Protein AF-U5JA27-F1 (afdb_monomer)

InterPro domains:
  IPR021071 Low molecular weight S layer protein, N-terminal [PF12211] (1-186)

Organism: Clostridioides difficile (NCBI:txid1496)

Nearest PDB structures (foldseek):
  3cvz-assembly4_D  TM=5.063E-01  e=2.775E-06  Clostridioides difficile
  7qgq-assembly1_I  TM=4.248E-01  e=1.038E-06  Clostridioides difficile 630
  7acx-assembly2_C  TM=3.873E-01  e=2.901E-02  Clostridioides difficile
  4geq-assembly1_A  TM=4.158E-01  e=4.993E+00  Saccharomyces cerevisiae S288C

Structure (mmCIF, N/CA/C/O backbone):
data_AF-U5JA27-F1
#
_entry.id   AF-U5JA27-F1
#
loop_
_atom_site.group_PDB
_atom_site.id
_atom_site.type_symbol
_atom_site.label_atom_id
_a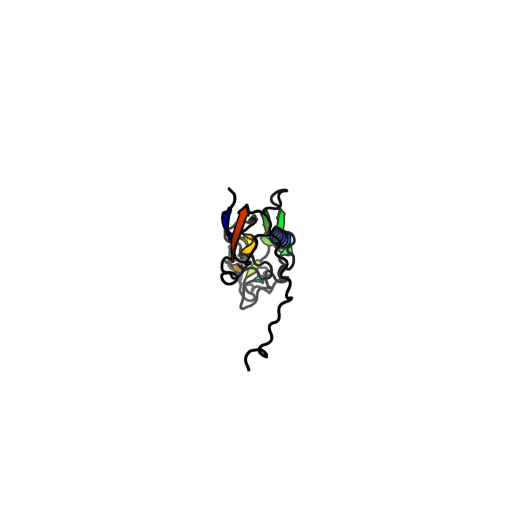tom_site.label_alt_id
_atom_site.label_comp_id
_atom_site.label_asym_id
_atom_site.label_entity_id
_atom_site.label_seq_id
_atom_site.pdbx_PDB_ins_code
_atom_site.Cartn_x
_atom_site.Cartn_y
_atom_site.Cartn_z
_atom_site.occupancy
_atom_site.B_iso_or_equiv
_atom_site.auth_seq_id
_atom_site.auth_comp_id
_atom_site.auth_asym_id
_atom_site.auth_atom_id
_atom_site.pdbx_PDB_model_num
ATOM 1 N N . GLY A 1 1 ? -38.126 10.337 43.513 1.00 45.72 1 GLY A N 1
ATOM 2 C CA . GLY A 1 1 ? -39.460 10.403 44.136 1.00 45.72 1 GLY A CA 1
ATOM 3 C C . GLY A 1 1 ? -40.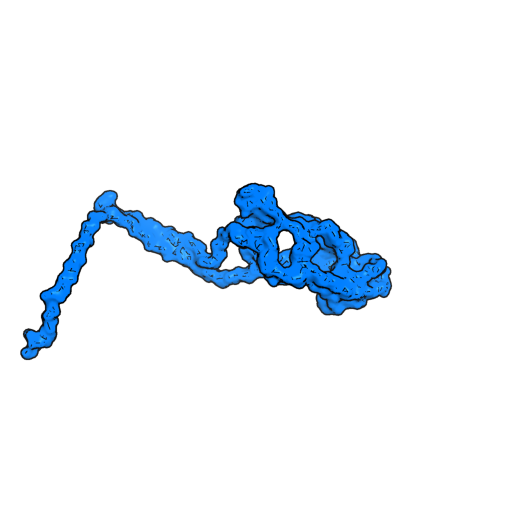456 9.636 43.294 1.00 45.72 1 GLY A C 1
ATOM 4 O O . GLY A 1 1 ? -40.088 9.164 42.225 1.00 45.72 1 GLY A O 1
ATOM 5 N N . ASP A 1 2 ? -41.669 9.432 43.802 1.00 52.25 2 ASP A N 1
ATOM 6 C CA . ASP A 1 2 ? -42.767 8.794 43.061 1.00 52.25 2 ASP A CA 1
ATOM 7 C C . ASP A 1 2 ? -43.304 9.791 42.019 1.00 52.25 2 ASP A C 1
ATOM 9 O O . ASP A 1 2 ? -43.598 10.935 42.368 1.00 52.25 2 ASP A O 1
ATOM 13 N N . GLY A 1 3 ? -43.330 9.403 40.741 1.00 59.56 3 GLY A N 1
ATOM 14 C CA . GLY A 1 3 ? -43.654 10.297 39.618 1.00 59.56 3 GLY A CA 1
ATOM 15 C C . GLY A 1 3 ? -42.476 11.112 39.059 1.00 59.56 3 GLY A C 1
ATOM 16 O O . GLY A 1 3 ? -42.631 11.780 38.034 1.00 59.56 3 GLY A O 1
ATOM 17 N N . ASP A 1 4 ? -41.288 11.020 39.666 1.00 69.06 4 ASP A N 1
ATOM 18 C CA . ASP A 1 4 ? -40.073 11.603 39.094 1.00 69.06 4 ASP A CA 1
ATOM 19 C C . ASP A 1 4 ? -39.583 10.765 37.910 1.00 69.06 4 ASP A C 1
ATOM 21 O O . ASP A 1 4 ? -39.655 9.529 37.912 1.00 69.06 4 ASP A O 1
ATOM 25 N N . TYR A 1 5 ? -39.015 11.446 36.917 1.00 71.56 5 TYR A N 1
ATOM 26 C CA . TYR A 1 5 ? -38.391 10.799 35.776 1.00 71.56 5 TYR A CA 1
ATOM 27 C C . TYR A 1 5 ? -37.003 11.358 35.479 1.00 71.56 5 TYR A C 1
ATOM 29 O O . TYR A 1 5 ? -36.705 12.526 35.729 1.00 71.56 5 TYR A O 1
ATOM 37 N N . VAL A 1 6 ? -36.158 10.504 34.911 1.00 72.75 6 VAL A N 1
ATOM 38 C CA . VAL A 1 6 ? -34.861 10.873 34.347 1.00 72.75 6 VAL A CA 1
ATOM 39 C C . VAL A 1 6 ? -34.942 10.688 32.841 1.00 72.75 6 VAL A C 1
ATOM 41 O O . VAL A 1 6 ? -35.178 9.579 32.357 1.00 72.75 6 VAL A O 1
ATOM 44 N N . ASP A 1 7 ? -34.751 11.782 32.109 1.00 73.25 7 ASP A N 1
ATOM 45 C CA . ASP A 1 7 ? -34.647 11.764 30.654 1.00 73.25 7 ASP A CA 1
ATOM 46 C C . ASP A 1 7 ? -33.179 11.662 30.235 1.00 73.25 7 ASP A C 1
ATOM 48 O O . ASP A 1 7 ? -32.359 12.526 30.546 1.00 73.25 7 ASP A O 1
ATOM 52 N N . PHE A 1 8 ? -32.866 10.625 29.467 1.00 63.72 8 PHE A N 1
ATOM 53 C CA . PHE A 1 8 ? -31.616 10.493 28.739 1.00 63.72 8 PHE A CA 1
ATOM 54 C C . PHE A 1 8 ? -31.856 10.862 27.282 1.00 63.72 8 PHE A C 1
ATOM 56 O O . PHE A 1 8 ? -32.643 10.228 26.572 1.00 63.72 8 PHE A O 1
ATOM 63 N N . LEU A 1 9 ? -31.133 11.881 26.828 1.00 67.31 9 LEU A N 1
ATOM 64 C CA . LEU A 1 9 ? -30.964 12.151 25.413 1.00 67.31 9 LEU A CA 1
ATOM 65 C C . LEU A 1 9 ? -29.682 11.455 24.964 1.00 67.31 9 LEU A C 1
ATOM 67 O O . LEU A 1 9 ? -28.583 11.948 25.214 1.00 67.31 9 LEU A O 1
ATOM 71 N N . ILE A 1 10 ? -29.823 10.284 24.350 1.00 62.72 10 ILE A N 1
ATOM 72 C CA . ILE A 1 10 ? -28.675 9.524 23.863 1.00 62.72 10 ILE A CA 1
ATOM 73 C C . ILE A 1 10 ? -28.476 9.863 22.394 1.00 62.72 10 ILE A C 1
ATOM 75 O O . ILE A 1 10 ? -29.292 9.504 21.542 1.00 62.72 10 ILE A O 1
ATOM 79 N N . THR A 1 11 ? -27.373 10.547 22.113 1.00 52.66 11 THR A N 1
ATOM 80 C CA . THR A 1 11 ? -26.891 10.782 20.756 1.00 52.66 11 THR A CA 1
ATOM 81 C C . THR A 1 11 ? -25.868 9.701 20.439 1.00 52.66 11 THR A C 1
ATOM 83 O O . THR A 1 11 ? -24.723 9.779 20.880 1.00 52.66 11 THR A O 1
ATOM 86 N N . SER A 1 12 ? -26.267 8.667 19.701 1.00 55.59 12 SER A N 1
ATOM 87 C CA . SER A 1 12 ? -25.298 7.746 19.103 1.00 55.59 12 SER A CA 1
ATOM 88 C C . SER A 1 12 ? -24.899 8.277 17.727 1.00 55.59 12 SER A C 1
ATOM 90 O O . SER A 1 12 ? -25.798 8.715 16.993 1.00 55.59 12 SER A O 1
ATOM 92 N N . PRO A 1 13 ? -23.608 8.225 17.334 1.00 53.28 13 PRO A N 1
ATOM 93 C CA . PRO A 1 13 ? -23.258 8.408 15.930 1.00 53.28 13 PRO A CA 1
ATOM 94 C C . PRO A 1 13 ? -24.149 7.466 15.117 1.00 53.28 13 PRO A C 1
ATOM 96 O O . PRO A 1 13 ? -24.391 6.325 15.531 1.00 53.28 13 PRO A O 1
ATOM 99 N N . GLY A 1 14 ? -24.739 7.977 14.034 1.00 51.47 14 GLY A N 1
ATOM 100 C CA . GLY A 1 14 ? -25.559 7.153 13.158 1.00 51.47 14 GLY A CA 1
ATOM 101 C C . GLY A 1 14 ? -24.779 5.897 12.766 1.00 51.47 14 GLY A C 1
ATOM 102 O O . GLY A 1 14 ? -23.556 5.909 12.793 1.00 51.47 14 GLY A O 1
ATOM 103 N N . GLN A 1 15 ? -25.456 4.803 12.419 1.00 49.75 15 GLN A N 1
ATOM 104 C CA . GLN A 1 15 ? -24.852 3.499 12.078 1.00 49.75 15 GLN A CA 1
ATOM 105 C C . GLN A 1 15 ? -23.742 3.499 10.988 1.00 49.75 15 GLN A C 1
ATOM 107 O O . GLN A 1 15 ? -23.285 2.430 10.594 1.00 49.75 15 GLN A O 1
ATOM 112 N N . GLY A 1 16 ? -23.292 4.655 10.499 1.00 46.56 16 GLY A N 1
ATOM 113 C CA . GLY A 1 16 ? -22.056 4.814 9.745 1.00 46.56 16 GLY A CA 1
ATOM 114 C C . GLY A 1 16 ? -20.849 4.689 10.671 1.00 46.56 16 GLY A C 1
ATOM 115 O O . GLY A 1 16 ? -20.522 5.611 11.406 1.00 46.56 16 GLY A O 1
ATOM 116 N N . ASP A 1 17 ? -20.215 3.522 10.601 1.00 48.34 17 ASP A N 1
ATOM 117 C CA . ASP A 1 17 ? -18.911 3.200 11.174 1.00 48.34 17 ASP A CA 1
ATOM 118 C C . ASP A 1 17 ? -18.832 3.193 12.704 1.00 48.34 17 ASP A C 1
ATOM 120 O O . ASP A 1 17 ? -18.165 3.993 13.354 1.00 48.34 17 ASP A O 1
ATOM 124 N N . LYS A 1 18 ? -19.417 2.145 13.301 1.00 51.75 18 LYS A N 1
ATOM 125 C CA . LYS A 1 18 ? -18.833 1.622 14.539 1.00 51.75 18 LYS A CA 1
ATOM 126 C C . LYS A 1 18 ? -17.369 1.276 14.243 1.00 51.75 18 LYS A C 1
ATOM 128 O O . LYS A 1 18 ? -17.087 0.364 13.456 1.00 51.75 18 LYS A O 1
ATOM 133 N N . ILE A 1 19 ? -16.464 2.008 14.881 1.00 55.59 19 ILE A N 1
ATOM 134 C CA . ILE A 1 19 ? -15.050 1.669 14.982 1.00 55.59 19 ILE A CA 1
ATOM 135 C C . ILE A 1 19 ? -14.993 0.271 15.605 1.00 55.59 19 ILE A C 1
ATOM 137 O O . ILE A 1 19 ? -15.370 0.079 16.761 1.00 55.59 19 ILE A O 1
ATOM 141 N N . THR A 1 20 ? -14.613 -0.733 14.820 1.00 63.91 20 THR A N 1
ATOM 142 C CA . THR A 1 20 ? -14.653 -2.136 15.247 1.00 63.91 20 THR A CA 1
ATOM 143 C C . THR A 1 20 ? -13.271 -2.752 15.161 1.00 63.91 20 THR A C 1
ATOM 145 O O . THR A 1 20 ? -12.534 -2.553 14.195 1.00 63.91 20 THR A O 1
ATOM 148 N N . THR A 1 21 ? -12.936 -3.555 16.167 1.00 74.75 21 THR A N 1
ATOM 149 C CA . THR A 1 21 ? -11.734 -4.395 16.180 1.00 74.75 21 THR A CA 1
ATOM 150 C C . THR A 1 21 ? -11.674 -5.308 14.954 1.00 74.75 21 THR A C 1
ATOM 152 O O . THR A 1 21 ? -10.596 -5.527 14.415 1.00 74.75 21 THR A O 1
ATOM 155 N N . SER A 1 22 ? -12.820 -5.742 14.415 1.00 79.88 22 SER A N 1
ATOM 156 C CA . SER A 1 22 ? -12.895 -6.543 13.184 1.00 79.88 22 SER A CA 1
ATOM 157 C C . SER A 1 22 ? -12.288 -5.855 11.956 1.00 79.88 22 SER A C 1
ATOM 159 O O . SER A 1 22 ? -11.711 -6.533 11.109 1.00 79.88 22 SER A O 1
ATOM 161 N N . LYS A 1 23 ? -12.353 -4.520 11.853 1.00 80.62 23 LYS A N 1
ATOM 162 C CA . LYS A 1 23 ? -11.704 -3.779 10.759 1.00 80.62 23 LYS A CA 1
ATOM 163 C C . LYS A 1 23 ? -10.184 -3.754 10.911 1.00 80.62 23 LYS A C 1
ATOM 165 O O . LYS A 1 23 ? -9.478 -3.858 9.912 1.00 80.62 23 LYS A O 1
ATOM 170 N N . LEU A 1 24 ? -9.674 -3.669 12.144 1.00 87.50 24 LEU A N 1
ATOM 171 C CA . LEU A 1 24 ? -8.240 -3.835 12.404 1.00 87.50 24 LEU A CA 1
ATOM 172 C C . LEU A 1 24 ? -7.783 -5.272 12.149 1.00 87.50 24 LEU A C 1
ATOM 174 O O . LEU A 1 24 ? -6.722 -5.452 11.568 1.00 87.50 24 LEU A O 1
ATOM 178 N N . VAL A 1 25 ? -8.583 -6.280 12.510 1.00 89.31 25 VAL A N 1
ATOM 179 C CA . VAL A 1 25 ? -8.309 -7.689 12.170 1.00 89.31 25 VAL A CA 1
ATOM 180 C C . VAL A 1 25 ? -8.230 -7.858 10.652 1.00 89.31 25 VAL A C 1
ATOM 182 O O . VAL A 1 25 ? -7.247 -8.385 10.149 1.00 89.31 25 VAL A O 1
ATOM 185 N N . ALA A 1 26 ? -9.205 -7.339 9.898 1.00 89.44 26 ALA A N 1
ATOM 186 C CA . ALA A 1 26 ? -9.193 -7.418 8.437 1.00 89.44 26 ALA A CA 1
ATOM 187 C C . ALA A 1 26 ? -7.976 -6.714 7.818 1.00 89.44 26 ALA A C 1
ATOM 189 O O . ALA A 1 26 ? -7.406 -7.221 6.859 1.00 89.44 26 ALA A O 1
ATOM 190 N N . LEU A 1 27 ? -7.547 -5.578 8.377 1.00 91.31 27 LEU A N 1
ATOM 191 C CA . LEU A 1 27 ? -6.318 -4.903 7.965 1.00 91.31 27 LEU A CA 1
ATOM 192 C C . LEU A 1 27 ? -5.068 -5.716 8.320 1.00 91.31 27 LEU A C 1
ATOM 194 O O . LEU A 1 27 ? -4.176 -5.847 7.490 1.00 91.31 27 LEU A O 1
ATOM 198 N N . LYS A 1 28 ? -4.997 -6.273 9.530 1.00 93.75 28 LYS A N 1
ATOM 199 C CA . LYS A 1 28 ? -3.881 -7.115 9.960 1.00 93.75 28 LYS A CA 1
ATOM 200 C C . LYS A 1 28 ? -3.766 -8.354 9.078 1.00 93.75 28 LYS A C 1
ATOM 202 O O . LYS A 1 28 ? -2.673 -8.699 8.663 1.00 93.75 28 LYS A O 1
ATOM 207 N N . ASP A 1 29 ? -4.869 -9.014 8.775 1.00 94.25 29 ASP A N 1
ATOM 208 C CA . ASP A 1 29 ? -4.857 -10.251 7.994 1.00 94.25 29 ASP A CA 1
ATOM 209 C C . ASP A 1 29 ? -4.938 -9.982 6.482 1.00 94.25 29 ASP A C 1
ATOM 211 O O . ASP A 1 29 ? -4.885 -10.911 5.679 1.00 94.25 29 ASP A O 1
ATOM 215 N N . LEU A 1 30 ? -5.044 -8.704 6.087 1.00 92.50 30 LEU A N 1
ATOM 216 C CA . LEU A 1 30 ? -5.245 -8.244 4.710 1.00 92.50 30 LEU A CA 1
ATOM 217 C C . LEU A 1 30 ? -6.439 -8.936 4.022 1.00 92.50 30 LEU A C 1
ATOM 219 O O . LEU A 1 30 ? -6.443 -9.179 2.813 1.00 92.50 30 LEU A O 1
ATOM 223 N N . THR A 1 31 ? -7.477 -9.249 4.796 1.00 90.75 31 THR A N 1
ATOM 224 C CA . THR A 1 31 ? -8.660 -9.975 4.333 1.00 90.75 31 THR A CA 1
ATOM 225 C C . THR A 1 31 ? -9.454 -9.128 3.345 1.00 90.75 31 THR A C 1
ATOM 227 O O . THR A 1 31 ? -9.894 -8.025 3.664 1.00 90.75 31 THR A O 1
ATOM 230 N N . GLY A 1 32 ? -9.668 -9.658 2.137 1.00 87.12 32 GLY A N 1
ATOM 231 C CA . GLY A 1 32 ? -10.361 -8.940 1.063 1.00 87.12 32 GLY A CA 1
ATOM 232 C C . GLY A 1 32 ? -9.526 -7.832 0.415 1.00 87.12 32 GLY A C 1
ATOM 233 O O . GLY A 1 32 ? -10.078 -7.018 -0.326 1.00 87.12 32 GLY A O 1
ATOM 234 N N . ALA A 1 33 ? -8.217 -7.781 0.686 1.00 91.94 33 ALA A N 1
ATOM 235 C CA . ALA A 1 33 ? -7.330 -6.833 0.031 1.00 91.94 33 ALA A CA 1
ATOM 236 C C . ALA A 1 33 ? -7.283 -7.057 -1.489 1.00 91.94 33 ALA A C 1
ATOM 238 O O . ALA A 1 33 ? -7.428 -8.183 -1.973 1.00 91.94 33 ALA A O 1
ATOM 239 N N . SER A 1 34 ? -7.046 -5.980 -2.243 1.00 90.44 34 SER A N 1
ATOM 240 C CA . SER A 1 34 ? -6.883 -6.070 -3.697 1.00 90.44 34 SER A CA 1
ATOM 241 C C . SER A 1 34 ? -5.756 -7.043 -4.066 1.00 90.44 34 SER A C 1
ATOM 243 O O . SER A 1 34 ? -4.627 -6.925 -3.576 1.00 90.44 34 SER A O 1
ATOM 245 N N . ALA A 1 35 ? -6.055 -7.978 -4.973 1.00 90.06 35 ALA A N 1
ATOM 246 C CA . ALA A 1 35 ? -5.060 -8.878 -5.559 1.00 90.06 35 ALA A CA 1
ATOM 247 C C . ALA A 1 35 ? -4.055 -8.124 -6.448 1.00 90.06 35 ALA A C 1
ATOM 249 O O . ALA A 1 35 ? -2.893 -8.510 -6.530 1.00 90.06 35 ALA A O 1
ATOM 250 N N . ASP A 1 36 ? -4.496 -7.012 -7.041 1.00 94.31 36 ASP A N 1
ATOM 251 C CA . ASP A 1 36 ? -3.686 -6.102 -7.847 1.00 94.31 36 ASP A CA 1
ATOM 252 C C . ASP A 1 36 ? -3.546 -4.776 -7.070 1.00 94.31 36 ASP A C 1
ATOM 254 O O . ASP A 1 36 ? -4.136 -3.753 -7.423 1.00 94.31 36 ASP A O 1
ATOM 258 N N . ALA A 1 37 ? -2.843 -4.804 -5.932 1.00 96.50 37 ALA A N 1
ATOM 259 C CA . ALA A 1 37 ? -2.636 -3.625 -5.085 1.00 96.50 37 ALA A CA 1
ATOM 260 C C . ALA A 1 37 ? -1.729 -2.585 -5.764 1.00 96.50 37 ALA A C 1
ATOM 262 O O . ALA A 1 37 ? -1.980 -1.387 -5.643 1.00 96.50 37 ALA A O 1
ATOM 263 N N . ILE A 1 38 ? -0.727 -3.040 -6.522 1.00 98.00 38 ILE A N 1
ATOM 264 C CA . ILE A 1 38 ? 0.013 -2.243 -7.510 1.00 98.00 38 ILE A CA 1
ATOM 265 C C . ILE A 1 38 ? 0.005 -3.015 -8.832 1.00 98.00 38 ILE A C 1
ATOM 267 O O . ILE A 1 38 ? 0.355 -4.194 -8.881 1.00 98.00 38 ILE A O 1
ATOM 271 N N . ILE A 1 39 ? -0.400 -2.356 -9.916 1.00 97.31 39 ILE A N 1
ATOM 272 C CA . ILE A 1 39 ? -0.462 -2.961 -11.252 1.00 97.31 39 ILE A CA 1
ATOM 273 C C . ILE A 1 39 ? 0.929 -3.086 -11.889 1.00 97.31 39 ILE A C 1
ATOM 275 O O . ILE A 1 39 ? 1.894 -2.464 -11.450 1.00 97.31 39 ILE A O 1
ATOM 279 N N . ALA A 1 40 ? 1.024 -3.852 -12.975 1.00 97.81 40 ALA A N 1
ATOM 280 C CA . ALA A 1 40 ? 2.156 -3.736 -13.888 1.00 97.81 40 ALA A CA 1
ATOM 281 C C . ALA A 1 40 ? 2.142 -2.352 -14.560 1.00 97.81 40 ALA A C 1
ATOM 283 O O . ALA A 1 40 ? 1.077 -1.856 -14.937 1.00 97.81 40 ALA A O 1
ATOM 284 N N . GLY A 1 41 ? 3.315 -1.739 -14.717 1.00 97.44 41 GLY A N 1
ATOM 285 C CA . GLY A 1 41 ? 3.466 -0.479 -15.432 1.00 97.44 41 GLY A CA 1
ATOM 286 C C . GLY A 1 41 ? 2.979 -0.613 -16.871 1.00 97.44 41 GLY A C 1
ATOM 287 O O . GLY A 1 41 ? 3.242 -1.607 -17.549 1.00 97.44 41 GLY A O 1
ATOM 288 N N . THR A 1 42 ? 2.261 0.400 -17.339 1.00 97.50 42 THR A N 1
ATOM 289 C CA . THR A 1 42 ? 1.756 0.490 -18.717 1.00 97.50 42 THR A CA 1
ATOM 290 C C . THR A 1 42 ? 2.299 1.755 -19.369 1.00 97.50 42 THR A C 1
ATOM 292 O O . THR A 1 42 ? 2.962 2.553 -18.710 1.00 97.50 42 THR A O 1
ATOM 295 N N . SER A 1 43 ? 2.006 1.979 -20.648 1.00 96.06 43 SER A N 1
ATOM 296 C CA . SER A 1 43 ? 2.348 3.245 -21.308 1.00 96.06 43 SER A CA 1
ATOM 297 C C . SER A 1 43 ? 1.586 4.447 -20.734 1.00 96.06 43 SER A C 1
ATOM 299 O O . SER A 1 43 ? 2.046 5.580 -20.839 1.00 96.06 43 SER A O 1
ATOM 301 N N . SER A 1 44 ? 0.425 4.224 -20.108 1.00 95.56 44 SER A N 1
ATOM 302 C CA . SER A 1 44 ? -0.441 5.289 -19.584 1.00 95.56 44 SER A CA 1
ATOM 303 C C . SER A 1 44 ? -0.390 5.462 -18.066 1.00 95.56 44 SER A C 1
ATOM 305 O O . SER A 1 44 ? -0.773 6.519 -17.569 1.00 95.56 44 SER A O 1
ATOM 307 N N . ALA A 1 45 ? 0.056 4.453 -17.319 1.00 96.31 45 ALA A N 1
ATOM 308 C CA . ALA A 1 45 ? -0.025 4.435 -15.862 1.00 96.31 45 ALA A CA 1
ATOM 309 C C . ALA A 1 45 ? 1.223 3.826 -15.227 1.00 96.31 45 ALA A C 1
ATOM 311 O O . ALA A 1 45 ? 1.734 2.806 -15.702 1.00 96.31 45 ALA A O 1
ATOM 312 N N . ASP A 1 46 ? 1.666 4.452 -14.139 1.00 97.56 46 ASP A N 1
ATOM 313 C CA . ASP A 1 46 ? 2.761 3.958 -13.319 1.00 97.56 46 ASP A CA 1
ATOM 314 C C . ASP A 1 46 ? 2.381 2.652 -12.618 1.00 97.56 46 ASP A C 1
ATOM 316 O O . ASP A 1 46 ? 1.259 2.468 -12.139 1.00 97.56 46 ASP A O 1
ATOM 320 N N . GLY A 1 47 ? 3.343 1.744 -12.548 1.00 97.94 47 GLY A N 1
ATOM 321 C CA . GLY A 1 47 ? 3.216 0.453 -11.892 1.00 97.94 47 GLY A CA 1
ATOM 322 C C . GLY A 1 47 ? 4.575 -0.223 -11.792 1.00 97.94 47 GLY A C 1
ATOM 323 O O . GLY A 1 47 ? 5.612 0.420 -11.951 1.00 97.94 47 GLY A O 1
ATOM 324 N N . VAL A 1 48 ? 4.591 -1.524 -11.534 1.00 98.12 48 VAL A N 1
ATOM 325 C CA . VAL A 1 48 ? 5.842 -2.289 -11.479 1.00 98.12 48 VAL A CA 1
ATOM 326 C C . VAL A 1 48 ? 6.430 -2.422 -12.877 1.00 98.12 48 VAL A C 1
ATOM 328 O O . VAL A 1 48 ? 5.738 -2.835 -13.812 1.00 98.12 48 VAL A O 1
ATOM 331 N N . VAL A 1 49 ? 7.714 -2.115 -13.019 1.00 97.38 49 VAL A N 1
ATOM 332 C CA . VAL A 1 49 ? 8.454 -2.240 -14.279 1.00 97.38 49 VAL A CA 1
ATOM 333 C C . VAL A 1 49 ? 9.714 -3.069 -14.092 1.00 97.38 49 VAL A C 1
ATOM 335 O O . VAL A 1 49 ? 10.227 -3.223 -12.986 1.00 97.38 49 VAL A O 1
ATOM 338 N N . THR A 1 50 ? 10.234 -3.592 -15.192 1.00 95.38 50 THR A N 1
ATOM 339 C CA . THR A 1 50 ? 11.561 -4.199 -15.261 1.00 95.38 50 THR A CA 1
ATOM 340 C C . THR A 1 50 ? 12.414 -3.398 -16.238 1.00 95.38 50 THR A C 1
ATOM 342 O O . THR A 1 50 ? 11.973 -3.019 -17.318 1.00 95.38 50 THR A O 1
ATOM 345 N N . ASN A 1 51 ? 13.638 -3.080 -15.837 1.00 86.62 51 ASN A N 1
ATOM 346 C CA . ASN A 1 51 ? 14.615 -2.373 -16.663 1.00 86.62 51 ASN A CA 1
ATOM 347 C C . ASN A 1 51 ? 16.008 -2.793 -16.184 1.00 86.62 51 ASN A C 1
ATOM 349 O O . ASN A 1 51 ? 16.180 -3.017 -14.983 1.00 86.62 51 ASN A O 1
ATOM 353 N N . THR A 1 52 ? 16.984 -2.931 -17.073 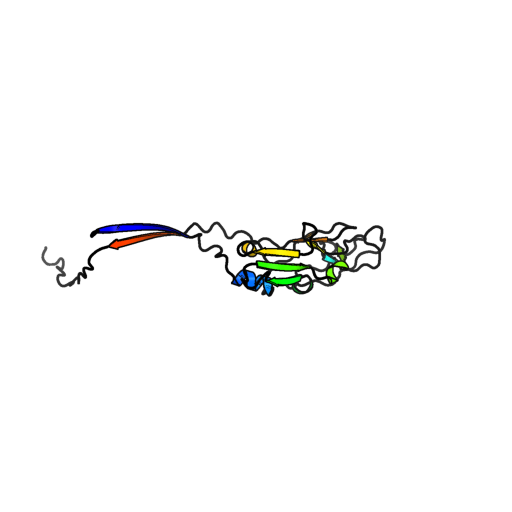1.00 76.44 52 THR A N 1
ATOM 354 C CA . THR A 1 52 ? 18.372 -3.279 -16.724 1.00 76.44 52 THR A CA 1
ATOM 355 C C . THR A 1 52 ? 19.282 -2.058 -16.578 1.00 76.44 52 THR A C 1
ATOM 357 O O . THR A 1 52 ? 20.269 -2.131 -15.847 1.00 76.44 52 THR A O 1
ATOM 360 N N . GLY A 1 53 ? 18.919 -0.922 -17.172 1.00 74.00 53 GLY A N 1
ATOM 361 C CA . GLY A 1 53 ? 19.597 0.361 -17.029 1.00 74.00 53 GLY A CA 1
ATOM 362 C C . GLY A 1 53 ? 19.337 1.066 -15.694 1.00 74.00 53 GLY A C 1
ATOM 363 O O . GLY A 1 53 ? 18.598 0.579 -14.837 1.00 74.00 53 GLY A O 1
ATOM 364 N N . ALA A 1 54 ? 19.985 2.218 -15.504 1.00 76.62 54 ALA A N 1
ATOM 365 C CA . ALA A 1 54 ? 19.895 3.025 -14.286 1.00 76.62 54 ALA A CA 1
ATOM 366 C C . ALA A 1 54 ? 18.585 3.833 -14.196 1.00 76.62 54 ALA A C 1
ATOM 368 O O . ALA A 1 54 ? 18.001 4.203 -15.210 1.00 76.62 54 ALA A O 1
ATOM 369 N N . ALA A 1 55 ? 18.163 4.176 -12.971 1.00 77.88 55 ALA A N 1
ATOM 370 C CA . ALA A 1 55 ? 16.908 4.895 -12.692 1.00 77.88 55 A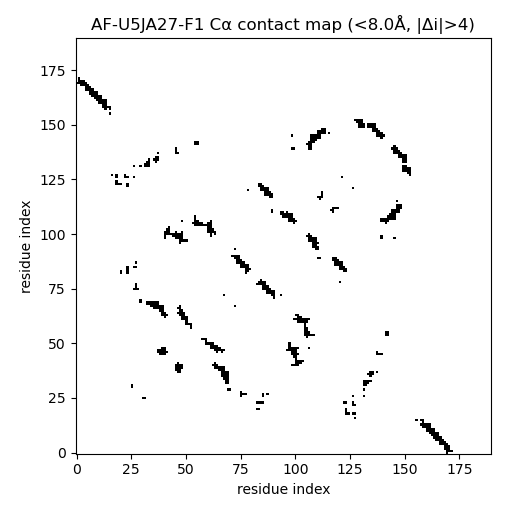LA A CA 1
ATOM 371 C C . ALA A 1 55 ? 16.792 6.264 -13.390 1.00 77.88 55 ALA A C 1
ATOM 373 O O . ALA A 1 55 ? 15.690 6.729 -13.684 1.00 77.88 55 ALA A O 1
ATOM 374 N N . SER A 1 56 ? 17.935 6.900 -13.660 1.00 73.31 56 SER A N 1
ATOM 375 C CA . SER A 1 56 ? 18.050 8.144 -14.416 1.00 73.31 56 SER A CA 1
ATOM 376 C C . SER A 1 56 ? 19.179 8.017 -15.436 1.00 73.31 56 SER A C 1
ATOM 378 O O . SER A 1 56 ? 20.234 7.463 -15.127 1.00 73.31 56 SER A O 1
ATOM 380 N N . GLY A 1 57 ? 18.951 8.518 -16.653 1.00 70.19 57 GLY A N 1
ATOM 381 C CA . GLY A 1 57 ? 19.948 8.528 -17.728 1.00 70.19 57 GLY A CA 1
ATOM 382 C C . GLY A 1 57 ? 20.102 7.213 -18.501 1.00 70.19 57 GLY A C 1
ATOM 383 O O . GLY A 1 57 ? 21.001 7.120 -19.333 1.00 70.19 57 GLY A O 1
ATOM 384 N N . SER A 1 58 ? 19.245 6.212 -18.262 1.00 77.94 58 SER A N 1
ATOM 385 C CA . SER A 1 58 ? 19.171 5.027 -19.124 1.00 77.94 58 SER A CA 1
ATOM 386 C C . SER A 1 58 ? 18.607 5.384 -20.504 1.00 77.94 58 SER A C 1
ATOM 388 O O . SER A 1 58 ? 17.744 6.253 -20.634 1.00 77.94 58 SER A O 1
ATOM 390 N N . THR A 1 59 ? 19.079 4.688 -21.537 1.00 83.81 59 THR A N 1
ATOM 391 C CA . THR A 1 59 ? 18.471 4.680 -22.878 1.00 83.81 59 THR A CA 1
ATOM 392 C C . THR A 1 59 ? 17.575 3.461 -23.102 1.00 83.81 59 THR A C 1
ATOM 394 O O . THR A 1 59 ? 16.842 3.414 -24.088 1.00 83.81 59 THR A O 1
ATOM 397 N N . GLU A 1 60 ? 17.617 2.480 -22.196 1.00 87.75 60 GLU A N 1
ATOM 398 C CA . GLU A 1 60 ? 16.768 1.292 -22.235 1.00 87.75 60 GLU A CA 1
ATOM 399 C C . GLU A 1 60 ? 15.373 1.623 -21.719 1.00 87.75 60 GLU A C 1
ATOM 401 O O . GLU A 1 60 ? 15.212 2.248 -20.665 1.00 87.75 60 GLU A O 1
ATOM 406 N N . THR A 1 61 ? 14.357 1.178 -22.451 1.00 91.69 61 THR A N 1
ATOM 407 C CA . THR A 1 61 ? 12.966 1.374 -22.066 1.00 91.69 61 THR A CA 1
ATOM 408 C C . THR A 1 61 ? 12.522 0.327 -21.050 1.00 91.69 61 THR A C 1
ATOM 410 O O . THR A 1 61 ? 12.888 -0.848 -21.097 1.00 91.69 61 THR A O 1
ATOM 413 N N . ASN A 1 62 ? 11.694 0.768 -20.114 1.00 94.56 62 ASN A N 1
ATOM 414 C CA . ASN A 1 62 ? 11.045 -0.058 -19.118 1.00 94.56 62 ASN A CA 1
ATOM 415 C C . ASN A 1 62 ? 10.118 -1.070 -19.800 1.00 94.56 62 ASN A C 1
ATOM 417 O O . ASN A 1 62 ? 9.256 -0.705 -20.603 1.00 94.56 62 ASN A O 1
ATOM 421 N N . SER A 1 63 ? 10.229 -2.331 -19.406 1.00 96.38 63 SER A N 1
ATOM 422 C CA . SER A 1 63 ? 9.235 -3.362 -19.686 1.00 96.38 63 SER A CA 1
ATOM 423 C C . SER A 1 63 ? 8.209 -3.437 -18.555 1.00 96.38 63 SER A C 1
ATOM 425 O O . SER A 1 63 ? 8.489 -3.067 -17.413 1.00 96.38 63 SER A O 1
ATOM 427 N N . ALA A 1 64 ? 7.004 -3.919 -18.863 1.00 97.31 64 ALA A N 1
ATOM 428 C CA . ALA A 1 64 ? 5.992 -4.176 -17.844 1.00 97.31 64 ALA A CA 1
ATOM 429 C C . ALA A 1 64 ? 6.484 -5.269 -16.879 1.00 97.31 64 ALA A C 1
ATOM 431 O O . ALA A 1 64 ? 6.955 -6.323 -17.309 1.00 97.31 64 ALA A O 1
ATOM 432 N N . GLY A 1 65 ? 6.391 -5.004 -15.577 1.00 97.00 65 GLY A N 1
ATOM 433 C CA . GLY A 1 65 ? 6.750 -5.953 -14.531 1.00 97.00 65 GLY A CA 1
ATOM 434 C C . GLY A 1 65 ? 5.573 -6.809 -14.072 1.00 97.00 65 GLY A C 1
ATOM 435 O O . GLY A 1 65 ? 4.514 -6.863 -14.700 1.00 97.00 65 GLY A O 1
ATOM 436 N N . THR A 1 66 ? 5.756 -7.470 -12.933 1.00 96.81 66 THR A N 1
ATOM 437 C CA . THR A 1 66 ? 4.712 -8.284 -12.302 1.00 96.81 66 THR A CA 1
ATOM 438 C C . THR A 1 66 ? 3.872 -7.428 -11.364 1.00 96.81 66 THR A C 1
ATOM 440 O O . THR A 1 66 ? 4.402 -6.636 -10.591 1.00 96.81 66 THR A O 1
ATOM 443 N N . LYS A 1 67 ? 2.553 -7.612 -11.410 1.00 97.31 67 LYS A N 1
ATOM 444 C CA . LYS A 1 67 ? 1.622 -6.988 -10.462 1.00 97.31 67 LYS A CA 1
ATOM 445 C C . LYS A 1 67 ? 1.931 -7.434 -9.029 1.00 97.31 67 LYS A C 1
ATOM 447 O O . LYS A 1 67 ? 2.353 -8.570 -8.820 1.00 97.31 67 LYS A O 1
ATOM 452 N N . LEU A 1 68 ? 1.647 -6.590 -8.045 1.00 97.88 68 LEU A N 1
ATOM 453 C CA . LEU A 1 68 ? 1.854 -6.907 -6.635 1.00 97.88 68 LEU A CA 1
ATOM 454 C C . LEU A 1 68 ? 0.536 -6.894 -5.867 1.00 97.88 68 LEU A C 1
ATOM 456 O O . LEU A 1 68 ? -0.207 -5.912 -5.900 1.00 97.88 68 LEU A O 1
ATOM 460 N N . ALA A 1 69 ? 0.291 -7.972 -5.127 1.00 97.00 69 ALA A N 1
ATOM 461 C CA . ALA A 1 69 ? -0.756 -8.037 -4.118 1.00 97.00 69 ALA A CA 1
ATOM 462 C C . ALA A 1 69 ? -0.310 -7.336 -2.828 1.00 97.00 69 ALA A C 1
ATOM 464 O O . ALA A 1 69 ? 0.884 -7.221 -2.548 1.00 97.00 69 ALA A O 1
ATOM 465 N N . MET A 1 70 ? -1.270 -6.936 -1.992 1.00 95.94 70 MET A N 1
ATOM 466 C CA . MET A 1 70 ? -1.000 -6.256 -0.718 1.00 95.94 70 MET A CA 1
ATOM 467 C C . MET A 1 70 ? -0.043 -7.055 0.189 1.00 95.94 70 MET A C 1
ATOM 469 O O . MET A 1 70 ? 0.862 -6.489 0.795 1.00 95.94 70 MET A O 1
ATOM 473 N N . SER A 1 71 ? -0.185 -8.384 0.212 1.00 95.56 71 SER A N 1
ATOM 474 C CA . SER A 1 71 ? 0.658 -9.305 0.989 1.00 95.56 71 SER A CA 1
ATOM 475 C C . SER A 1 71 ? 2.085 -9.461 0.456 1.00 95.56 71 SER A C 1
ATOM 477 O O . SER A 1 71 ? 2.967 -9.901 1.192 1.00 95.56 71 SER A O 1
ATOM 479 N N . ALA A 1 72 ? 2.338 -9.118 -0.809 1.00 96.38 72 ALA A N 1
ATOM 480 C CA . ALA A 1 72 ? 3.688 -9.078 -1.372 1.00 96.38 72 ALA A CA 1
ATOM 481 C C . ALA A 1 72 ? 4.414 -7.769 -1.025 1.00 96.38 72 ALA A C 1
ATOM 483 O O . ALA A 1 72 ? 5.638 -7.720 -1.053 1.00 96.38 72 ALA A O 1
ATOM 484 N N . ILE A 1 73 ? 3.658 -6.722 -0.681 1.00 97.75 73 ILE A N 1
ATOM 485 C CA . ILE A 1 73 ? 4.182 -5.384 -0.390 1.00 97.75 73 ILE A CA 1
ATOM 486 C C . ILE A 1 73 ? 4.390 -5.200 1.112 1.00 97.75 73 ILE A C 1
ATOM 488 O O . ILE A 1 73 ? 5.382 -4.595 1.517 1.00 97.75 73 ILE A O 1
ATOM 492 N N . PHE A 1 74 ? 3.469 -5.710 1.933 1.00 97.75 74 PHE A N 1
ATOM 493 C CA . PHE A 1 74 ? 3.423 -5.411 3.359 1.00 97.75 74 PHE A CA 1
ATOM 494 C C . PHE A 1 74 ? 3.502 -6.651 4.249 1.00 97.75 74 PHE A C 1
ATOM 496 O O . PHE A 1 74 ? 2.912 -7.690 3.951 1.00 97.75 74 PHE A O 1
ATOM 503 N N . ASP A 1 75 ? 4.181 -6.487 5.380 1.00 97.75 75 ASP A N 1
ATOM 504 C CA . ASP A 1 75 ? 3.993 -7.277 6.592 1.00 97.75 75 ASP A CA 1
ATOM 505 C C . ASP A 1 75 ? 3.127 -6.500 7.585 1.00 97.75 75 ASP A C 1
ATOM 507 O O . ASP A 1 75 ? 3.182 -5.270 7.664 1.00 97.75 75 ASP A O 1
ATOM 511 N N . THR A 1 76 ? 2.324 -7.221 8.358 1.00 96.81 76 THR A N 1
ATOM 512 C CA . THR A 1 76 ? 1.345 -6.647 9.282 1.00 96.81 76 THR A CA 1
ATOM 513 C C . THR A 1 76 ? 1.395 -7.344 10.637 1.00 96.81 76 THR A C 1
ATOM 515 O O . THR A 1 76 ? 1.480 -8.568 10.738 1.00 96.81 76 THR A O 1
ATOM 518 N N . ALA A 1 77 ? 1.317 -6.562 11.711 1.00 96.50 77 ALA A N 1
ATOM 519 C CA . ALA A 1 77 ? 1.288 -7.078 13.076 1.00 96.50 77 ALA A CA 1
ATOM 520 C C . ALA A 1 77 ? 0.506 -6.138 13.993 1.00 96.50 77 ALA A C 1
ATOM 522 O O . ALA A 1 77 ? 0.435 -4.939 13.734 1.00 96.50 77 ALA A O 1
ATOM 523 N N . TYR A 1 78 ? -0.049 -6.653 15.089 1.00 94.69 78 TYR A N 1
ATOM 524 C CA . TYR A 1 78 ? -0.509 -5.768 16.157 1.00 94.69 78 TYR A CA 1
ATOM 525 C C . TYR A 1 78 ? 0.685 -5.081 16.827 1.00 94.69 78 TYR A C 1
ATOM 527 O O . TYR A 1 78 ? 1.769 -5.657 16.918 1.00 94.69 78 TYR A O 1
ATOM 535 N N . THR A 1 79 ? 0.495 -3.845 17.289 1.00 93.19 79 THR A N 1
ATOM 536 C CA . THR A 1 79 ? 1.538 -3.107 18.025 1.00 93.19 79 THR A CA 1
ATOM 537 C C . THR A 1 79 ? 1.758 -3.652 19.432 1.00 93.19 79 THR A C 1
ATOM 539 O O . THR A 1 79 ? 2.838 -3.489 19.991 1.00 93.19 79 THR A O 1
ATOM 542 N N . ASP A 1 80 ? 0.730 -4.278 20.001 1.00 84.69 80 ASP A N 1
ATOM 543 C CA . ASP A 1 80 ? 0.697 -4.814 21.354 1.00 84.69 80 ASP A CA 1
ATOM 544 C C . ASP A 1 80 ? -0.433 -5.855 21.495 1.00 84.69 80 ASP A C 1
ATOM 546 O O . ASP A 1 80 ? -1.196 -6.110 20.561 1.00 84.69 80 ASP A O 1
ATOM 550 N N . SER A 1 81 ? -0.543 -6.461 22.677 1.00 85.06 81 SER A N 1
ATOM 551 C CA . SER 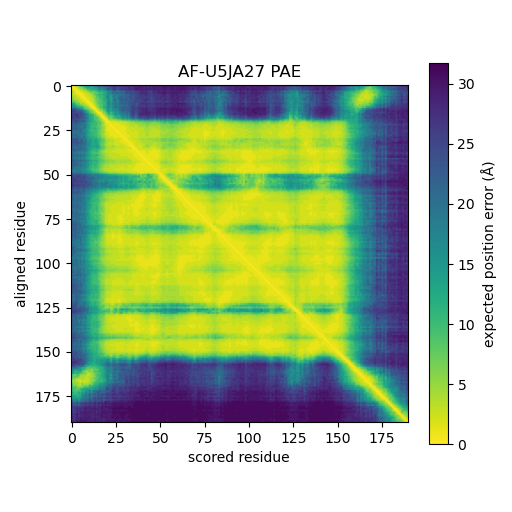A 1 81 ? -1.552 -7.478 22.995 1.00 85.06 81 SER A CA 1
ATOM 552 C C . SER A 1 81 ? -2.973 -6.938 23.182 1.00 85.06 81 SER A C 1
ATOM 554 O O . SER A 1 81 ? -3.891 -7.735 23.355 1.00 85.06 81 SER A O 1
ATOM 556 N N . SER A 1 82 ? -3.177 -5.616 23.185 1.00 84.06 82 SER A N 1
ATOM 557 C CA . SER A 1 82 ? -4.516 -5.020 23.262 1.00 84.06 82 SER A CA 1
ATOM 558 C C . SER A 1 82 ? -5.223 -4.993 21.906 1.00 84.06 82 SER A C 1
ATOM 560 O O . SER A 1 82 ? -6.414 -4.698 21.853 1.00 84.06 82 SER A O 1
ATOM 562 N N . GLU A 1 83 ? -4.501 -5.293 20.818 1.00 86.56 83 GLU A N 1
ATOM 563 C CA . GLU A 1 83 ? -5.023 -5.357 19.445 1.00 86.56 83 GLU A CA 1
ATOM 564 C C . GLU A 1 83 ? -5.711 -4.054 18.989 1.00 86.56 83 GLU A C 1
ATOM 566 O O . GLU A 1 83 ? -6.569 -4.042 18.104 1.00 86.56 83 GLU A O 1
ATOM 571 N N . THR A 1 84 ? -5.319 -2.923 19.585 1.00 86.56 84 THR A N 1
ATOM 572 C CA . THR A 1 84 ? -5.901 -1.600 19.307 1.00 86.56 84 THR A CA 1
ATOM 573 C C . THR A 1 84 ? -5.205 -0.850 18.175 1.00 86.56 84 THR A C 1
ATOM 575 O O . THR A 1 84 ? -5.709 0.178 17.718 1.00 86.56 84 THR A O 1
ATOM 578 N N . ALA A 1 85 ? -4.070 -1.347 17.686 1.00 91.06 85 ALA A N 1
ATOM 579 C CA . ALA A 1 85 ? -3.405 -0.796 16.517 1.00 91.06 85 ALA A CA 1
ATOM 580 C C . ALA A 1 85 ? -2.643 -1.865 15.731 1.00 91.06 85 ALA A C 1
ATOM 582 O O . ALA A 1 85 ? -2.114 -2.827 16.290 1.00 91.06 85 ALA A O 1
ATOM 583 N N . VAL A 1 86 ? -2.579 -1.668 14.415 1.00 94.06 86 VAL A N 1
ATOM 584 C CA . VAL A 1 86 ? -1.842 -2.510 13.472 1.00 94.06 86 VAL A CA 1
ATOM 585 C C . VAL A 1 86 ? -0.672 -1.715 12.919 1.00 94.06 86 VAL A C 1
ATOM 587 O O . VAL A 1 86 ? -0.840 -0.621 12.378 1.00 94.06 86 VAL A O 1
ATOM 590 N N . LYS A 1 87 ? 0.522 -2.281 13.040 1.00 96.62 87 LYS A N 1
ATOM 591 C CA . LYS A 1 87 ? 1.721 -1.841 12.346 1.00 96.62 87 LYS A CA 1
ATOM 592 C C . LYS A 1 87 ? 1.764 -2.499 10.970 1.00 96.62 87 LYS A C 1
ATOM 594 O O . LYS A 1 87 ? 1.648 -3.718 10.862 1.00 96.62 87 LYS A O 1
ATOM 599 N N . ILE A 1 88 ? 1.938 -1.682 9.941 1.00 96.69 88 ILE A N 1
ATOM 600 C CA . ILE A 1 88 ? 2.114 -2.082 8.547 1.00 96.69 88 ILE A CA 1
ATOM 601 C C . ILE A 1 88 ? 3.541 -1.717 8.150 1.00 96.69 88 ILE A C 1
ATOM 603 O O . ILE A 1 88 ? 3.914 -0.546 8.220 1.00 96.69 88 ILE A O 1
ATOM 607 N N . THR A 1 89 ? 4.323 -2.694 7.715 1.00 98.38 89 THR A N 1
ATOM 608 C CA . THR A 1 89 ? 5.724 -2.524 7.322 1.00 98.38 89 THR A CA 1
ATOM 609 C C . THR A 1 89 ? 5.888 -2.886 5.851 1.00 98.38 89 THR A C 1
ATOM 611 O O . THR A 1 89 ? 5.454 -3.951 5.427 1.00 98.38 89 THR A O 1
ATOM 614 N N . ILE A 1 90 ? 6.514 -2.013 5.061 1.00 98.44 90 ILE A N 1
ATOM 615 C CA . ILE A 1 90 ? 6.911 -2.313 3.680 1.00 98.44 90 ILE A CA 1
ATOM 616 C C . ILE A 1 90 ? 8.018 -3.371 3.705 1.00 98.44 90 ILE A C 1
ATOM 618 O O . ILE A 1 90 ? 9.032 -3.200 4.383 1.00 98.44 90 ILE A O 1
ATOM 622 N N . LYS A 1 91 ? 7.826 -4.455 2.951 1.00 98.12 91 LYS A N 1
ATOM 623 C CA . LYS A 1 91 ? 8.770 -5.572 2.856 1.00 98.12 91 LYS A CA 1
ATOM 624 C C . LYS A 1 91 ? 10.106 -5.140 2.266 1.00 98.12 91 LYS A C 1
ATOM 626 O O . LYS A 1 91 ? 10.158 -4.307 1.364 1.00 98.12 91 LYS A O 1
ATOM 631 N N . ALA A 1 92 ? 11.186 -5.764 2.735 1.00 97.06 92 ALA A N 1
ATOM 632 C CA . ALA A 1 92 ? 12.545 -5.449 2.297 1.00 97.06 92 ALA A CA 1
ATOM 633 C C . ALA A 1 92 ? 12.735 -5.592 0.776 1.00 97.06 92 ALA A C 1
ATOM 635 O O . ALA A 1 92 ? 13.385 -4.737 0.180 1.00 97.06 92 ALA A O 1
ATOM 636 N N . ASP A 1 93 ? 12.097 -6.589 0.151 1.00 95.31 93 ASP A N 1
ATOM 637 C CA . ASP A 1 93 ? 12.119 -6.831 -1.304 1.00 95.31 93 ASP A CA 1
ATOM 638 C C . ASP A 1 93 ? 11.630 -5.621 -2.121 1.00 95.31 93 ASP A C 1
ATOM 640 O O . ASP A 1 93 ? 11.997 -5.430 -3.285 1.00 95.31 93 ASP A O 1
ATOM 644 N N . MET A 1 94 ? 10.818 -4.751 -1.513 1.00 97.62 94 MET A N 1
ATOM 645 C CA . MET A 1 94 ? 10.351 -3.535 -2.169 1.00 97.62 94 MET A CA 1
ATOM 646 C C . MET A 1 94 ? 11.458 -2.497 -2.344 1.00 97.62 94 MET A C 1
ATOM 648 O O . MET A 1 94 ? 11.276 -1.608 -3.167 1.00 97.62 94 MET A O 1
ATOM 652 N N . ASN A 1 95 ? 12.595 -2.593 -1.638 1.00 95.88 95 ASN A N 1
ATOM 653 C CA . ASN A 1 95 ? 13.724 -1.666 -1.802 1.00 95.88 95 ASN A CA 1
ATOM 654 C C . ASN A 1 95 ? 14.382 -1.757 -3.185 1.00 95.88 95 ASN A C 1
ATOM 656 O O . ASN A 1 95 ? 14.864 -0.738 -3.675 1.00 95.88 95 ASN A O 1
ATOM 660 N N . ASP A 1 96 ? 14.354 -2.933 -3.810 1.00 94.00 96 ASP A N 1
ATOM 661 C CA . ASP A 1 96 ? 14.957 -3.176 -5.125 1.00 94.00 96 ASP A CA 1
ATOM 662 C C . ASP A 1 96 ? 13.921 -3.188 -6.259 1.00 94.00 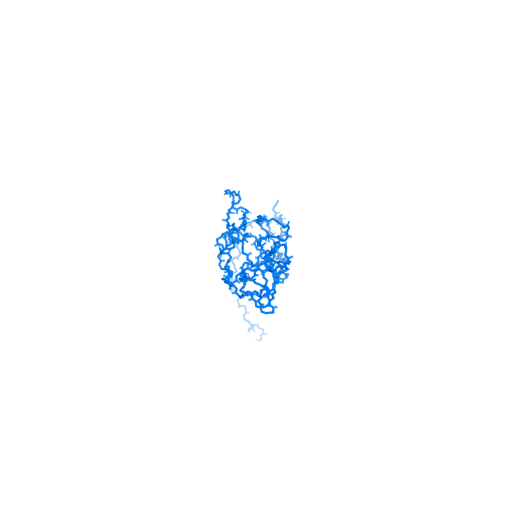96 ASP A C 1
ATOM 664 O O . ASP A 1 96 ? 14.267 -3.174 -7.444 1.00 94.00 96 ASP A O 1
ATOM 668 N N . THR A 1 97 ? 12.634 -3.186 -5.905 1.00 96.56 97 THR A N 1
ATOM 669 C CA . THR A 1 97 ? 11.538 -3.157 -6.873 1.00 96.56 97 THR A CA 1
ATOM 670 C C . THR A 1 97 ? 11.510 -1.814 -7.606 1.00 96.56 97 THR A C 1
ATOM 672 O O . THR A 1 97 ? 11.703 -0.751 -7.008 1.00 96.56 97 THR A O 1
ATOM 675 N N . LYS A 1 98 ? 11.271 -1.866 -8.921 1.00 96.62 98 LYS A N 1
ATOM 676 C CA . LYS A 1 98 ? 11.257 -0.696 -9.804 1.00 96.62 98 LYS A CA 1
ATOM 677 C C . LYS A 1 98 ? 9.830 -0.305 -10.170 1.00 96.62 98 LYS A C 1
ATOM 679 O O . LYS A 1 98 ? 9.009 -1.161 -10.506 1.00 96.62 98 LYS A O 1
ATOM 684 N N . PHE A 1 99 ? 9.560 0.996 -10.152 1.00 97.38 99 PHE A N 1
ATOM 685 C CA . PHE A 1 99 ? 8.241 1.569 -10.397 1.00 97.38 99 PHE A CA 1
ATOM 686 C C . PHE A 1 99 ? 8.298 2.669 -11.458 1.00 97.38 99 PHE A C 1
ATOM 688 O O . PHE A 1 99 ? 9.150 3.554 -11.391 1.00 97.38 99 PHE A O 1
ATOM 695 N N . GLY A 1 100 ? 7.388 2.625 -12.428 1.00 96.69 100 GLY A N 1
ATOM 696 C CA . GLY A 1 100 ? 7.288 3.599 -13.515 1.00 96.69 100 GLY A CA 1
ATOM 697 C C . GLY A 1 100 ? 6.321 3.154 -14.608 1.00 96.69 100 GLY A C 1
ATOM 698 O O . GLY A 1 100 ? 5.520 2.235 -14.417 1.00 96.69 100 GLY A O 1
ATOM 699 N N . LYS A 1 101 ? 6.410 3.793 -15.774 1.00 96.50 101 LYS A N 1
ATOM 700 C CA . LYS A 1 101 ? 5.643 3.435 -16.977 1.00 96.50 101 LYS A CA 1
ATOM 701 C C . LYS A 1 101 ? 6.450 2.544 -17.905 1.00 96.50 101 LYS A C 1
ATOM 703 O O . LYS A 1 101 ? 7.658 2.726 -18.050 1.00 96.50 101 LYS A O 1
ATOM 708 N N . ALA A 1 102 ? 5.773 1.610 -18.564 1.00 96.12 102 ALA A N 1
ATOM 709 C CA . ALA A 1 102 ? 6.376 0.812 -19.625 1.00 96.12 102 ALA A CA 1
ATOM 710 C C . ALA A 1 102 ? 6.603 1.677 -20.877 1.00 96.12 102 ALA A C 1
ATOM 712 O O . ALA A 1 102 ? 5.761 2.504 -21.224 1.00 96.12 102 ALA A O 1
ATOM 713 N N . GLY A 1 103 ? 7.730 1.479 -21.558 1.00 93.69 103 GLY A N 1
ATOM 714 C CA . GLY A 1 103 ? 8.145 2.278 -22.714 1.00 93.69 103 GLY A CA 1
ATOM 715 C C . GLY A 1 103 ? 8.919 3.555 -22.368 1.00 93.69 103 GLY A C 1
ATOM 716 O O . GLY A 1 103 ? 9.603 4.082 -23.238 1.00 93.69 103 GLY A O 1
ATOM 717 N N . GLU A 1 104 ? 8.883 4.011 -21.115 1.00 93.00 104 GLU A N 1
ATOM 718 C CA . GLU A 1 104 ? 9.711 5.122 -20.623 1.00 93.00 104 GLU A CA 1
ATOM 719 C C . GLU A 1 104 ? 11.110 4.641 -20.230 1.00 93.00 104 GLU A C 1
ATOM 721 O O . GLU A 1 104 ? 11.299 3.468 -19.929 1.00 93.00 104 GLU A O 1
ATOM 726 N N . THR A 1 105 ? 12.100 5.531 -20.183 1.00 91.94 105 THR A N 1
ATOM 727 C CA . THR A 1 105 ? 13.483 5.170 -19.800 1.00 91.94 105 THR A CA 1
ATOM 728 C C . THR A 1 105 ? 13.836 5.491 -18.347 1.00 91.94 105 THR A C 1
ATOM 730 O O . THR A 1 105 ? 14.956 5.243 -17.903 1.00 91.94 105 THR A O 1
ATOM 733 N N . THR A 1 106 ? 12.894 6.057 -17.591 1.00 92.50 106 THR A N 1
ATOM 734 C CA . THR A 1 106 ? 13.106 6.481 -16.202 1.00 92.50 106 THR A CA 1
ATOM 735 C C . THR A 1 106 ? 12.171 5.750 -15.251 1.00 92.50 106 THR A C 1
ATOM 737 O O . THR A 1 106 ? 11.082 5.320 -15.639 1.00 92.50 106 THR A O 1
ATOM 740 N N . TYR A 1 107 ? 12.609 5.569 -14.005 1.00 94.69 107 TYR A N 1
ATOM 741 C CA . TYR A 1 107 ? 11.846 4.855 -12.983 1.00 94.69 107 TYR A CA 1
ATOM 742 C C . TYR A 1 107 ? 12.322 5.223 -11.565 1.00 94.69 107 TYR A C 1
ATOM 744 O O . TYR A 1 107 ? 13.394 5.804 -11.373 1.00 94.69 107 TYR A O 1
ATOM 752 N N . SER A 1 108 ? 11.528 4.866 -10.558 1.00 95.81 108 SER A N 1
ATOM 753 C CA . SER A 1 108 ? 11.906 4.870 -9.139 1.00 95.81 108 SER A CA 1
ATOM 754 C C . SER A 1 108 ? 12.345 3.477 -8.694 1.00 95.81 108 SER A C 1
ATOM 756 O O . SER A 1 108 ? 11.707 2.495 -9.065 1.00 95.81 108 SER A O 1
ATOM 758 N N . THR A 1 109 ? 13.382 3.380 -7.862 1.00 95.38 109 THR A N 1
ATOM 759 C CA . THR A 1 109 ? 13.746 2.129 -7.168 1.00 95.38 109 THR A CA 1
ATOM 760 C C . THR A 1 109 ? 13.367 2.265 -5.705 1.00 95.38 109 THR A C 1
ATOM 762 O O . THR A 1 109 ? 13.746 3.253 -5.076 1.00 95.38 109 THR A O 1
ATOM 765 N N . GLY A 1 110 ? 12.674 1.282 -5.146 1.00 96.94 110 GLY A N 1
ATOM 766 C CA . GLY A 1 110 ? 12.274 1.322 -3.748 1.00 96.94 110 GLY A CA 1
ATOM 767 C C . GLY A 1 110 ? 10.856 1.837 -3.548 1.00 96.94 110 GLY A C 1
ATOM 768 O O . GLY A 1 110 ? 10.325 2.575 -4.379 1.00 96.94 110 GLY A O 1
ATOM 769 N N . LEU A 1 111 ? 10.275 1.486 -2.402 1.00 98.31 111 LEU A N 1
ATOM 770 C CA . LEU A 1 111 ? 8.950 1.930 -1.984 1.00 98.31 111 LEU A CA 1
ATOM 771 C C . LEU A 1 111 ? 8.982 2.465 -0.548 1.00 98.31 111 LEU A C 1
ATOM 773 O O . LEU A 1 111 ? 9.596 1.855 0.329 1.00 98.31 111 LEU A O 1
ATOM 777 N N . THR A 1 112 ? 8.300 3.579 -0.301 1.00 98.38 112 THR A N 1
ATOM 778 C CA . THR A 1 112 ? 8.028 4.123 1.040 1.00 98.38 112 THR A CA 1
ATOM 779 C C . THR A 1 112 ? 6.574 4.575 1.147 1.00 98.38 112 THR A C 1
ATOM 781 O O . THR A 1 112 ? 5.858 4.668 0.150 1.00 98.38 112 THR A O 1
ATOM 784 N N . PHE A 1 113 ? 6.118 4.904 2.349 1.00 97.88 113 PHE A N 1
ATOM 785 C CA . PHE A 1 113 ? 4.932 5.739 2.510 1.00 97.88 113 PHE A CA 1
ATOM 786 C C . PHE A 1 113 ? 5.231 7.189 2.084 1.00 97.88 113 PHE A C 1
ATOM 788 O O . PHE A 1 113 ? 6.384 7.556 1.836 1.00 97.88 113 PHE A O 1
ATOM 795 N N . GLU A 1 114 ? 4.189 8.016 1.957 1.00 95.00 114 GLU A N 1
ATOM 796 C CA . GLU A 1 114 ? 4.310 9.419 1.514 1.00 95.00 114 GLU A CA 1
ATOM 797 C C . GLU A 1 114 ? 5.201 10.286 2.421 1.00 95.00 114 GLU A C 1
ATOM 799 O O . GLU A 1 114 ? 5.783 11.256 1.945 1.00 95.00 114 GLU A O 1
ATOM 804 N N . ASP A 1 115 ? 5.352 9.930 3.698 1.00 94.56 115 ASP A N 1
ATOM 805 C CA . ASP A 1 115 ? 6.241 10.605 4.656 1.00 94.56 115 ASP A CA 1
ATOM 806 C C . ASP A 1 115 ? 7.705 10.121 4.589 1.00 94.56 115 ASP A C 1
ATOM 808 O O . ASP A 1 115 ? 8.547 10.566 5.368 1.00 94.56 115 ASP A O 1
ATOM 812 N N . GLY A 1 116 ? 8.018 9.208 3.665 1.00 95.50 116 GLY A N 1
ATOM 813 C CA . GLY A 1 116 ? 9.342 8.607 3.499 1.00 95.50 116 GLY A CA 1
ATOM 814 C C . GLY A 1 116 ? 9.629 7.434 4.441 1.00 95.50 116 GLY A C 1
ATOM 815 O O . GLY A 1 116 ? 10.691 6.820 4.332 1.00 95.50 116 GLY A O 1
ATOM 816 N N . SER A 1 117 ? 8.706 7.084 5.341 1.00 97.19 117 SER A N 1
ATOM 817 C CA . SER A 1 117 ? 8.859 5.935 6.234 1.00 97.19 117 SER A CA 1
ATOM 818 C C . SER A 1 117 ? 8.599 4.606 5.515 1.00 97.19 117 SER A C 1
ATOM 820 O O . SER A 1 117 ? 7.942 4.537 4.474 1.00 97.19 117 SER A O 1
ATOM 822 N N . THR A 1 118 ? 9.092 3.511 6.090 1.00 97.69 118 THR A N 1
ATOM 823 C CA . THR A 1 118 ? 8.745 2.142 5.668 1.00 97.69 118 THR A CA 1
ATOM 824 C C . THR A 1 118 ? 7.708 1.498 6.581 1.00 97.69 118 THR A C 1
ATOM 826 O O . THR A 1 118 ? 7.359 0.338 6.385 1.00 97.69 118 THR A O 1
ATOM 829 N N . GLU A 1 119 ? 7.221 2.221 7.588 1.00 97.56 119 GLU A N 1
ATOM 830 C CA . GLU A 1 119 ? 6.321 1.699 8.608 1.00 97.56 119 GLU A CA 1
ATOM 831 C C . GLU A 1 119 ? 5.197 2.692 8.887 1.00 97.56 119 GLU A C 1
ATOM 833 O O . GLU A 1 119 ? 5.442 3.877 9.086 1.00 97.56 119 GLU A O 1
ATOM 838 N N . LYS A 1 120 ? 3.965 2.195 8.971 1.00 94.88 120 LYS A N 1
ATOM 839 C CA . LYS A 1 120 ? 2.789 2.984 9.335 1.00 94.88 120 LYS A CA 1
ATOM 840 C C . LYS A 1 120 ? 2.017 2.282 10.440 1.00 94.88 120 LYS A C 1
ATOM 842 O O . LYS A 1 120 ? 1.770 1.083 10.360 1.00 94.88 120 LYS A O 1
ATOM 847 N N . ILE A 1 121 ? 1.604 3.032 11.457 1.00 93.88 121 ILE A N 1
ATOM 848 C CA . ILE A 1 121 ? 0.716 2.531 12.512 1.00 93.88 121 ILE A CA 1
ATOM 849 C C . ILE A 1 121 ? -0.699 3.019 12.219 1.00 93.88 121 ILE A C 1
ATOM 851 O O . ILE A 1 121 ? -0.917 4.214 12.028 1.00 93.88 121 ILE A O 1
ATOM 855 N N . VAL A 1 122 ? -1.652 2.092 12.197 1.00 90.12 122 VAL A N 1
ATOM 856 C CA . VAL A 1 122 ? -3.082 2.363 12.035 1.00 90.12 122 VAL A CA 1
ATOM 857 C C . VAL A 1 122 ? -3.777 2.007 13.338 1.00 90.12 122 VAL A C 1
ATOM 859 O O . VAL A 1 122 ? -3.748 0.848 13.753 1.00 90.12 122 VAL A O 1
ATOM 862 N N . LYS A 1 123 ? -4.386 2.993 13.997 1.00 86.88 123 LYS A N 1
ATOM 863 C CA . LYS A 1 123 ? -5.067 2.792 15.279 1.00 86.88 123 LYS A CA 1
ATOM 864 C C . LYS A 1 123 ? -6.552 2.515 15.085 1.00 86.88 123 LYS A C 1
ATOM 866 O O . LYS A 1 123 ? -7.129 2.771 14.026 1.00 86.88 123 LYS A O 1
ATOM 871 N N . LEU A 1 124 ? -7.178 1.999 16.136 1.00 74.81 124 LEU A N 1
ATOM 872 C CA . LEU A 1 124 ? -8.622 1.848 16.250 1.00 74.81 124 LEU A CA 1
ATOM 873 C C . LEU A 1 124 ? -9.282 3.227 16.052 1.00 74.81 124 LEU A C 1
ATOM 875 O O . LEU A 1 124 ? -9.139 4.111 16.891 1.00 74.81 124 LEU A O 1
ATOM 879 N N . GLY A 1 125 ? -9.947 3.414 14.910 1.00 69.06 125 GLY A N 1
ATOM 880 C CA . GLY A 1 125 ? -10.542 4.685 14.471 1.0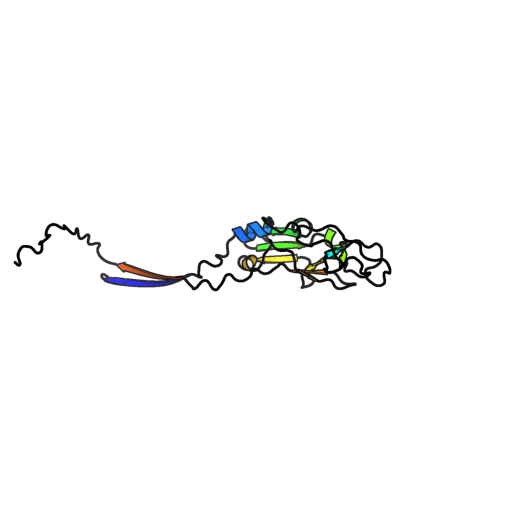0 69.06 125 GLY A CA 1
ATOM 881 C C . GLY A 1 125 ? -9.969 5.203 13.149 1.00 69.06 125 GLY A C 1
ATOM 882 O O . GLY A 1 125 ? -10.715 5.719 12.325 1.00 69.06 125 GLY A O 1
ATOM 883 N N . ASP A 1 126 ? -8.683 4.962 12.880 1.00 72.81 126 ASP A N 1
ATOM 884 C CA . ASP A 1 126 ? -8.047 5.322 11.602 1.00 72.81 126 ASP A CA 1
ATOM 885 C C . ASP A 1 126 ? -8.385 4.309 10.493 1.00 72.81 126 ASP A C 1
ATOM 887 O O . ASP A 1 126 ? -8.382 4.632 9.304 1.00 72.81 126 ASP A O 1
ATOM 891 N N . SER A 1 127 ? -8.685 3.060 10.870 1.00 60.84 127 SER A N 1
ATOM 892 C CA . SER A 1 127 ? -8.999 1.962 9.941 1.00 60.84 127 SER A CA 1
ATOM 893 C C . SER A 1 127 ? -10.273 2.191 9.119 1.00 60.84 127 SER A C 1
ATOM 895 O O . SER A 1 127 ? -10.449 1.586 8.057 1.00 60.84 127 SER A O 1
ATOM 897 N N . ASP A 1 128 ? -11.142 3.095 9.566 1.00 66.94 128 ASP A N 1
ATOM 898 C CA . ASP A 1 128 ? -12.339 3.509 8.832 1.00 66.94 128 ASP A CA 1
ATOM 899 C C . ASP A 1 128 ? -12.011 4.388 7.627 1.00 66.94 128 ASP A C 1
ATOM 901 O O . ASP A 1 128 ? -12.782 4.436 6.674 1.00 66.94 128 ASP A O 1
ATOM 905 N N . ILE A 1 129 ? -10.824 4.990 7.609 1.00 74.31 129 ILE A N 1
ATOM 906 C CA . ILE A 1 129 ? -10.356 5.819 6.502 1.00 74.31 129 ILE A CA 1
ATOM 907 C C . ILE A 1 129 ? -9.699 4.948 5.427 1.00 74.31 129 ILE A C 1
ATOM 909 O O . ILE A 1 129 ? -9.718 5.310 4.260 1.00 74.31 129 ILE A O 1
ATOM 913 N N . ILE A 1 130 ? -9.153 3.779 5.771 1.00 85.56 130 ILE A N 1
ATOM 914 C CA . ILE A 1 130 ? -8.378 2.944 4.843 1.00 85.56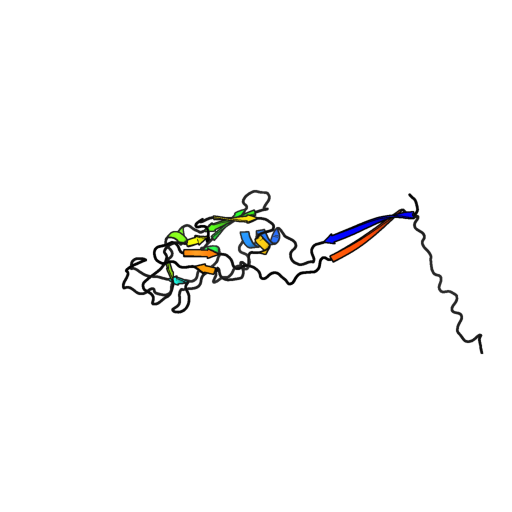 130 ILE A CA 1
ATOM 915 C C . ILE A 1 130 ? -9.282 1.966 4.079 1.00 85.56 130 ILE A C 1
ATOM 917 O O . ILE A 1 130 ? -9.997 1.154 4.674 1.00 85.56 130 ILE A O 1
ATOM 921 N N . ASP A 1 131 ? -9.195 1.986 2.748 1.00 88.56 131 ASP A N 1
ATOM 922 C CA . ASP A 1 131 ? -9.817 1.001 1.861 1.00 88.56 131 ASP A CA 1
ATOM 923 C C . ASP A 1 131 ? -8.769 0.052 1.258 1.00 88.56 131 ASP A C 1
ATOM 925 O O . ASP A 1 131 ? -8.159 0.335 0.225 1.00 88.56 131 ASP A O 1
ATOM 929 N N . ILE A 1 132 ? -8.565 -1.101 1.902 1.00 90.62 132 ILE A N 1
ATOM 930 C CA . ILE A 1 132 ? -7.646 -2.142 1.411 1.00 90.62 132 ILE A CA 1
ATOM 931 C C . ILE A 1 132 ? -8.184 -2.907 0.196 1.00 90.62 132 ILE A C 1
ATOM 933 O O . ILE A 1 132 ? -7.421 -3.614 -0.463 1.00 90.62 132 ILE A O 1
ATOM 937 N N . THR A 1 133 ? -9.479 -2.779 -0.115 1.00 91.19 133 THR A N 1
ATOM 938 C CA . THR A 1 133 ? -10.106 -3.473 -1.254 1.00 91.19 133 THR A CA 1
ATOM 939 C C . THR A 1 133 ? -9.765 -2.811 -2.589 1.00 91.19 133 THR A C 1
ATOM 941 O O . THR A 1 133 ? -10.004 -3.375 -3.657 1.00 91.19 133 THR A O 1
ATOM 944 N N . LYS A 1 134 ? -9.188 -1.606 -2.541 1.00 93.06 134 LYS A N 1
ATOM 945 C CA . LYS A 1 134 ? -8.755 -0.828 -3.700 1.00 93.06 134 LYS A CA 1
ATOM 946 C C . LYS A 1 134 ? -7.247 -0.936 -3.897 1.00 93.06 134 LYS A C 1
ATOM 948 O O . LYS A 1 134 ? -6.498 -1.273 -2.983 1.00 93.06 134 LYS A O 1
ATOM 953 N N . ALA A 1 135 ? -6.806 -0.609 -5.108 1.00 94.62 135 ALA A N 1
ATOM 954 C CA . ALA A 1 135 ? -5.390 -0.438 -5.400 1.00 94.62 135 ALA A CA 1
ATOM 955 C C . ALA A 1 135 ? -4.785 0.717 -4.578 1.00 94.62 135 ALA A C 1
ATOM 957 O O . ALA A 1 135 ? -5.466 1.694 -4.246 1.00 94.62 135 ALA A O 1
ATOM 958 N N . LEU A 1 136 ? -3.492 0.606 -4.280 1.00 96.38 136 LEU A N 1
ATOM 959 C CA . LEU A 1 136 ? -2.713 1.671 -3.661 1.00 96.38 136 LEU A CA 1
ATOM 960 C C . LEU A 1 136 ? -2.536 2.825 -4.649 1.00 96.38 136 LEU A C 1
ATOM 962 O O . LEU A 1 136 ? -2.384 2.622 -5.855 1.00 96.38 136 LEU A O 1
ATOM 966 N N . LYS A 1 137 ? -2.500 4.052 -4.133 1.00 96.19 137 LYS A N 1
ATOM 967 C CA . LYS A 1 137 ? -2.129 5.220 -4.935 1.00 96.19 137 LYS A CA 1
ATOM 968 C C . LYS A 1 137 ? -0.605 5.318 -4.934 1.00 96.19 137 LYS A C 1
ATOM 970 O O . LYS A 1 137 ? -0.018 5.687 -3.918 1.00 96.19 137 LYS A O 1
ATOM 975 N N . LEU A 1 138 ? 0.001 4.946 -6.057 1.00 98.06 138 LEU A N 1
ATOM 976 C CA . LEU A 1 138 ? 1.440 4.990 -6.301 1.00 98.06 138 LEU A CA 1
ATOM 977 C C . LEU A 1 138 ? 1.844 6.356 -6.868 1.00 98.06 138 LEU A C 1
ATOM 979 O O . LEU A 1 138 ? 1.195 6.861 -7.782 1.00 98.06 138 LEU A O 1
ATOM 983 N N . THR A 1 139 ? 2.938 6.919 -6.361 1.00 97.88 139 THR A N 1
ATOM 984 C CA . THR A 1 139 ? 3.595 8.102 -6.925 1.00 97.88 139 THR A CA 1
ATOM 985 C C . THR A 1 139 ? 5.038 7.753 -7.260 1.00 97.88 139 THR A C 1
ATOM 987 O O . THR A 1 139 ? 5.781 7.272 -6.404 1.00 97.88 139 THR A O 1
ATOM 990 N N . VAL A 1 140 ? 5.438 8.000 -8.506 1.00 96.06 140 VAL A N 1
ATOM 991 C CA . VAL A 1 140 ? 6.784 7.714 -9.015 1.00 96.06 140 VAL A CA 1
ATOM 992 C C . VAL A 1 140 ? 7.522 9.025 -9.245 1.00 96.06 140 VAL A C 1
ATOM 994 O O . VAL A 1 140 ? 7.011 9.934 -9.896 1.00 96.06 140 VAL A O 1
ATOM 997 N N . VAL A 1 141 ? 8.741 9.107 -8.716 1.00 91.19 141 VAL A N 1
ATOM 998 C CA . VAL A 1 141 ? 9.661 10.228 -8.924 1.00 91.19 141 VAL A CA 1
ATOM 999 C C . VAL A 1 141 ? 11.015 9.647 -9.330 1.00 91.19 141 VAL A C 1
ATOM 1001 O O . VAL A 1 141 ? 11.706 9.073 -8.479 1.00 91.19 141 VAL A O 1
ATOM 1004 N N . PRO A 1 142 ? 11.412 9.755 -10.612 1.00 86.25 142 PRO A N 1
ATOM 1005 C CA . PRO A 1 142 ? 12.672 9.202 -11.090 1.00 86.25 142 PRO A CA 1
ATOM 1006 C C . PRO A 1 142 ? 13.877 9.594 -10.232 1.00 86.25 142 PRO A C 1
ATOM 1008 O O . PRO A 1 142 ? 14.025 10.749 -9.833 1.00 86.25 142 PRO A O 1
ATOM 1011 N N . GLY A 1 143 ? 14.741 8.621 -9.937 1.00 83.62 143 GLY A N 1
ATOM 1012 C CA . GLY A 1 143 ? 15.922 8.822 -9.086 1.00 83.62 143 GLY A CA 1
ATOM 1013 C C . GLY A 1 143 ? 15.641 8.903 -7.578 1.00 83.62 143 GLY A C 1
ATOM 1014 O O . GLY A 1 143 ? 16.584 9.009 -6.799 1.00 83.62 143 GLY A O 1
ATOM 1015 N N . SER A 1 144 ? 14.378 8.815 -7.156 1.00 92.38 144 SER A N 1
ATOM 1016 C CA . SER A 1 144 ? 13.957 8.676 -5.754 1.00 92.38 144 SER A CA 1
ATOM 1017 C C . SER A 1 144 ? 13.170 7.379 -5.549 1.00 92.38 144 SER A C 1
ATOM 1019 O O . SER A 1 144 ? 12.766 6.732 -6.521 1.00 92.38 144 SER A O 1
ATOM 1021 N N . LYS A 1 145 ? 12.934 6.997 -4.286 1.00 96.12 145 LYS A N 1
ATOM 1022 C CA . LYS A 1 145 ? 11.986 5.920 -3.966 1.00 96.12 145 LYS A CA 1
ATOM 1023 C C . LYS A 1 145 ? 10.573 6.330 -4.384 1.00 96.12 145 LYS A C 1
ATOM 1025 O O . LYS A 1 145 ? 10.209 7.499 -4.257 1.00 96.12 145 LYS A O 1
ATOM 1030 N N . ALA A 1 146 ? 9.787 5.376 -4.873 1.00 97.69 146 ALA A N 1
ATOM 1031 C CA . ALA A 1 146 ? 8.367 5.598 -5.104 1.00 97.69 146 ALA A CA 1
ATOM 1032 C C . ALA A 1 146 ? 7.635 5.682 -3.761 1.00 97.69 146 ALA A C 1
ATOM 1034 O O . ALA A 1 146 ? 8.053 5.063 -2.778 1.00 97.69 146 ALA A O 1
ATOM 1035 N N . THR A 1 147 ? 6.522 6.411 -3.721 1.00 98.31 147 THR A N 1
ATOM 1036 C CA . THR A 1 147 ? 5.685 6.502 -2.523 1.00 98.31 147 THR A CA 1
ATOM 1037 C C . THR A 1 147 ? 4.317 5.883 -2.752 1.00 98.31 147 THR A C 1
ATOM 1039 O O . THR A 1 147 ? 3.773 5.916 -3.858 1.00 98.31 147 THR A O 1
ATOM 1042 N N . VAL A 1 148 ? 3.745 5.307 -1.697 1.00 97.56 148 VAL A N 1
ATOM 1043 C CA . VAL A 1 148 ? 2.385 4.764 -1.709 1.00 97.56 148 VAL A CA 1
ATOM 1044 C C . VAL A 1 148 ? 1.541 5.322 -0.582 1.00 97.56 148 VAL A C 1
ATOM 1046 O O . VAL A 1 148 ? 2.006 5.554 0.535 1.00 97.56 148 VAL A O 1
ATOM 1049 N N . LYS A 1 149 ? 0.247 5.439 -0.866 1.00 95.44 149 LYS A N 1
ATOM 1050 C CA . LYS A 1 149 ? -0.794 5.560 0.152 1.00 95.44 149 LYS A CA 1
ATOM 1051 C C . LYS A 1 149 ? -1.941 4.606 -0.130 1.00 95.44 149 LYS A C 1
ATOM 1053 O O . LYS A 1 149 ? -2.224 4.253 -1.277 1.00 95.44 149 LYS A O 1
ATOM 1058 N N . PHE A 1 150 ? -2.636 4.235 0.934 1.00 93.12 150 PHE A N 1
ATOM 1059 C CA . PHE A 1 150 ? -3.903 3.534 0.813 1.00 93.12 150 PHE A CA 1
ATOM 1060 C C . PHE A 1 150 ? -4.957 4.431 0.161 1.00 93.12 150 PHE A C 1
ATOM 1062 O O . PHE A 1 150 ? -4.919 5.659 0.286 1.00 93.12 150 PHE A O 1
ATOM 1069 N N . ALA A 1 151 ? -5.908 3.816 -0.538 1.00 90.38 151 ALA A N 1
ATOM 1070 C CA . ALA A 1 151 ? -7.115 4.520 -0.924 1.00 90.38 151 ALA A CA 1
ATOM 1071 C C . ALA A 1 151 ? -7.905 4.900 0.334 1.00 90.38 151 ALA A C 1
ATOM 1073 O O . ALA A 1 151 ? -7.943 4.148 1.310 1.00 90.38 151 ALA A O 1
ATOM 1074 N N . GLU A 1 152 ? -8.526 6.074 0.292 1.00 84.44 152 GLU A N 1
ATOM 1075 C CA . GLU A 1 152 ? -9.423 6.506 1.353 1.00 84.44 152 GLU A CA 1
ATOM 1076 C C . GLU A 1 152 ? -10.823 5.972 1.061 1.00 84.44 152 GLU A C 1
ATOM 1078 O O . GLU A 1 152 ? -11.281 6.048 -0.087 1.00 84.44 152 GLU A O 1
ATOM 1083 N N . LYS A 1 153 ? -11.517 5.449 2.076 1.00 75.50 153 LYS A N 1
ATOM 1084 C CA . LYS A 1 153 ? -12.946 5.164 1.948 1.00 75.50 153 LYS A CA 1
ATOM 1085 C C . LYS A 1 153 ? -13.671 6.478 1.709 1.00 75.50 153 LYS A C 1
ATOM 1087 O O . LYS A 1 153 ? -13.460 7.462 2.413 1.00 75.50 153 LYS A O 1
ATOM 1092 N N . THR A 1 154 ? -14.546 6.499 0.709 1.00 66.12 154 THR A N 1
ATOM 1093 C CA . THR A 1 154 ? -15.489 7.608 0.571 1.00 66.12 154 THR A CA 1
ATOM 1094 C C . THR A 1 154 ? -16.350 7.626 1.832 1.00 66.12 154 THR A C 1
ATOM 1096 O O . THR A 1 154 ? -16.907 6.573 2.157 1.00 66.12 154 THR A O 1
ATOM 1099 N N . PRO A 1 155 ? -16.465 8.759 2.550 1.00 56.94 155 PRO A N 1
ATOM 1100 C CA . PRO A 1 155 ? -17.330 8.830 3.714 1.00 56.94 155 PRO A CA 1
ATOM 1101 C C . PRO A 1 155 ? -18.720 8.351 3.310 1.00 56.94 155 PRO A C 1
ATOM 1103 O O . PRO A 1 155 ? -19.311 8.890 2.367 1.00 56.94 155 PRO A O 1
ATOM 1106 N N . SER A 1 156 ? -19.230 7.320 3.987 1.00 53.00 156 SER A N 1
ATOM 1107 C CA . SER A 1 156 ? -20.644 6.984 3.865 1.00 53.00 156 SER A CA 1
ATOM 1108 C C . SER A 1 156 ? -21.420 8.258 4.176 1.00 53.00 156 SER A C 1
ATOM 1110 O O . SER A 1 156 ? -21.122 8.924 5.170 1.00 53.00 156 SER A O 1
ATOM 1112 N N . ALA A 1 157 ? -22.357 8.626 3.299 1.00 51.44 157 ALA A N 1
ATOM 1113 C CA . ALA A 1 157 ? -23.163 9.832 3.442 1.00 51.44 157 ALA A CA 1
ATOM 1114 C C . ALA A 1 157 ? -23.601 10.000 4.902 1.00 51.44 157 ALA A C 1
ATOM 1116 O O . ALA A 1 157 ? -24.098 9.034 5.483 1.00 51.44 157 ALA A O 1
ATOM 1117 N N . SER A 1 158 ? -23.354 11.197 5.458 1.00 45.44 158 SER A N 1
ATOM 1118 C CA . SER A 1 158 ? -23.676 11.626 6.826 1.00 45.44 158 SER A CA 1
ATOM 1119 C C . SER A 1 158 ? -24.838 10.823 7.405 1.00 45.44 158 SER A C 1
ATOM 1121 O O . SER A 1 158 ? -26.007 11.090 7.105 1.00 45.44 158 SER A O 1
ATOM 1123 N N . VAL A 1 159 ? -24.519 9.787 8.185 1.00 51.44 159 VAL A N 1
ATOM 1124 C CA . VAL A 1 159 ? -25.557 9.035 8.877 1.00 51.44 159 VAL A CA 1
ATOM 1125 C C . VAL A 1 159 ? -25.963 9.920 10.037 1.00 51.44 159 VAL A C 1
ATOM 1127 O O . VAL A 1 159 ? -25.217 10.070 11.004 1.00 51.44 159 VAL A O 1
ATOM 1130 N N . GLN A 1 160 ? -27.115 10.570 9.878 1.00 53.09 160 GLN A N 1
ATOM 1131 C CA . GLN A 1 160 ? -27.672 11.472 10.877 1.00 53.09 160 GLN A CA 1
ATOM 1132 C C . GLN A 1 160 ? -27.621 10.797 12.256 1.00 53.09 160 GLN A C 1
ATOM 1134 O O . GLN A 1 160 ? -27.935 9.603 12.355 1.00 53.09 160 GLN A O 1
ATOM 1139 N N . PRO A 1 161 ? -27.200 11.516 13.311 1.00 53.88 161 PRO A N 1
ATOM 1140 C CA . PRO A 1 161 ? -27.151 10.953 14.649 1.00 53.88 161 PRO A CA 1
ATOM 1141 C C . PRO A 1 161 ? -28.531 10.406 15.011 1.00 53.88 161 PRO A C 1
ATOM 1143 O O . PRO A 1 161 ? -29.545 11.091 14.864 1.00 53.88 161 PRO A O 1
ATOM 1146 N N . VAL A 1 162 ? -28.576 9.162 15.482 1.00 56.75 162 VAL A N 1
ATOM 1147 C CA . VAL A 1 162 ? -29.818 8.608 16.020 1.00 56.75 162 VAL A CA 1
ATOM 1148 C C . VAL A 1 162 ? -29.985 9.200 17.411 1.00 56.75 162 VAL A C 1
ATOM 1150 O O . VAL A 1 162 ? -29.201 8.915 18.316 1.00 56.75 162 VAL A O 1
ATOM 1153 N N . ILE A 1 163 ? -30.993 10.057 17.564 1.00 56.97 163 ILE A N 1
ATOM 1154 C CA . ILE A 1 163 ? -31.379 10.621 18.853 1.00 56.97 163 ILE A CA 1
ATOM 1155 C C . ILE A 1 163 ? -32.414 9.685 19.468 1.00 56.97 163 ILE A C 1
ATOM 1157 O O . ILE A 1 163 ? -33.561 9.639 19.024 1.00 56.97 163 ILE A O 1
ATOM 1161 N N . THR A 1 164 ? -32.016 8.952 20.504 1.00 65.88 164 THR A N 1
ATOM 1162 C CA . THR A 1 164 ? -32.943 8.129 21.289 1.00 65.88 164 THR A CA 1
ATOM 1163 C C . THR A 1 164 ? -33.307 8.879 22.563 1.00 65.88 164 THR A C 1
ATOM 1165 O O . THR A 1 164 ? -32.426 9.263 23.333 1.00 65.88 164 THR A O 1
ATOM 1168 N N . LYS A 1 165 ? -34.606 9.092 22.790 1.00 67.50 165 LYS A N 1
ATOM 1169 C CA . LYS A 1 165 ? -35.121 9.603 24.065 1.00 67.50 165 LYS A CA 1
ATOM 1170 C C . LYS A 1 165 ? -35.518 8.420 24.935 1.00 67.50 165 LYS A C 1
ATOM 1172 O O . LYS A 1 165 ? -36.451 7.697 24.596 1.00 67.50 165 LYS A O 1
ATOM 1177 N N . LEU A 1 166 ? -34.806 8.232 26.038 1.00 71.62 166 LEU A N 1
ATOM 1178 C CA . LEU A 1 166 ? -35.106 7.230 27.055 1.00 71.62 166 LEU A CA 1
ATOM 1179 C C . LEU A 1 166 ? -35.572 7.952 28.310 1.00 71.62 166 LEU A C 1
ATOM 1181 O O . LEU A 1 166 ? -34.819 8.733 28.881 1.00 71.62 166 LEU A O 1
ATOM 1185 N N . ARG A 1 167 ? -36.804 7.684 28.734 1.00 74.62 167 ARG A N 1
ATOM 1186 C CA . ARG A 1 167 ? -37.354 8.196 29.987 1.00 74.62 167 ARG A CA 1
ATOM 1187 C C . ARG A 1 167 ? -37.459 7.047 30.975 1.00 74.62 167 ARG A C 1
ATOM 1189 O O . ARG A 1 167 ? -38.173 6.085 30.708 1.00 74.62 167 ARG A O 1
ATOM 1196 N N . ILE A 1 168 ? -36.770 7.153 32.105 1.00 73.06 168 ILE A N 1
ATOM 1197 C CA . ILE A 1 168 ? -36.918 6.221 33.227 1.00 73.06 168 ILE A CA 1
ATOM 1198 C C . ILE A 1 168 ? -37.796 6.904 34.264 1.00 73.06 168 ILE A C 1
ATOM 1200 O O . ILE A 1 168 ? -37.434 7.973 34.746 1.00 73.06 168 ILE A O 1
ATOM 1204 N N . ILE A 1 169 ? -38.937 6.307 34.595 1.00 74.69 169 ILE A N 1
ATOM 1205 C CA . ILE A 1 169 ? -39.877 6.836 35.589 1.00 74.69 169 ILE A CA 1
ATOM 1206 C C . ILE A 1 169 ? -39.871 5.893 36.783 1.00 74.69 169 ILE A C 1
ATOM 1208 O O . ILE A 1 169 ? -39.979 4.680 36.609 1.00 74.69 169 ILE A O 1
ATOM 1212 N N . ASN A 1 170 ? -39.758 6.443 37.988 1.00 57.22 170 ASN A N 1
ATOM 1213 C CA . ASN A 1 170 ? -40.041 5.683 39.196 1.00 57.22 170 ASN A CA 1
ATOM 1214 C C . ASN A 1 170 ? -41.547 5.783 39.472 1.00 57.22 170 ASN A C 1
ATOM 1216 O O . ASN A 1 170 ? -42.011 6.793 40.002 1.00 57.22 170 ASN A O 1
ATOM 1220 N N . ALA A 1 171 ? -42.295 4.770 39.038 1.00 63.00 171 ALA A N 1
ATOM 1221 C CA . ALA A 1 171 ? -43.740 4.681 39.206 1.00 63.00 171 ALA A CA 1
ATOM 1222 C C . ALA A 1 171 ? -44.137 3.268 39.649 1.00 63.00 171 ALA A C 1
ATOM 1224 O O . ALA A 1 171 ? -43.490 2.284 39.283 1.00 63.00 171 ALA A O 1
ATOM 1225 N N . LYS A 1 172 ? -45.219 3.170 40.424 1.00 62.41 172 LYS A N 1
ATOM 1226 C CA . LYS A 1 172 ? -45.862 1.896 40.756 1.00 62.41 172 LYS A CA 1
ATOM 1227 C C . LYS A 1 172 ? -46.484 1.298 39.488 1.00 62.41 172 LYS A C 1
ATOM 1229 O O . LYS A 1 172 ? -47.207 1.988 38.778 1.00 62.41 172 LYS A O 1
ATOM 1234 N N . GLU A 1 173 ? -46.186 0.034 39.198 1.00 52.59 173 GLU A N 1
ATOM 1235 C CA . GLU A 1 173 ? -46.763 -0.676 38.053 1.00 52.59 173 GLU A CA 1
ATOM 1236 C C . GLU A 1 173 ? -48.279 -0.845 38.262 1.00 52.59 173 GLU A C 1
ATOM 1238 O O . GLU A 1 173 ? -48.712 -1.438 39.252 1.00 52.59 173 GLU A O 1
ATOM 1243 N N . GLU A 1 174 ? -49.086 -0.293 37.353 1.00 54.91 174 GLU A N 1
ATOM 1244 C CA . GLU A 1 174 ? -50.530 -0.526 37.289 1.00 54.91 174 GLU A CA 1
ATOM 1245 C C . GLU A 1 174 ? -50.856 -1.259 35.989 1.00 54.91 174 GLU A C 1
ATOM 1247 O O . GLU A 1 174 ? -50.657 -0.742 34.889 1.00 54.91 174 GLU A O 1
ATOM 1252 N N . THR A 1 175 ? -51.352 -2.488 36.111 1.00 48.06 175 THR A N 1
ATOM 1253 C CA . THR A 1 175 ? -51.864 -3.263 34.980 1.00 48.06 175 THR A CA 1
ATOM 1254 C C . THR A 1 175 ? -53.361 -3.002 34.865 1.00 48.06 175 THR A C 1
ATOM 1256 O O . THR A 1 175 ? -54.129 -3.398 35.740 1.00 48.06 175 THR A O 1
ATOM 1259 N N . ILE A 1 176 ? -53.779 -2.313 33.804 1.00 59.62 176 ILE A N 1
ATOM 1260 C CA . ILE A 1 176 ? -55.196 -2.096 33.495 1.00 59.62 176 ILE A CA 1
ATOM 1261 C C . ILE A 1 176 ? -55.598 -3.125 32.441 1.00 59.62 176 ILE A C 1
ATOM 1263 O O . ILE A 1 176 ? -55.218 -2.999 31.277 1.00 59.62 176 ILE A O 1
ATOM 1267 N N . ASP A 1 177 ? -56.364 -4.135 32.848 1.00 60.75 177 ASP A N 1
ATOM 1268 C CA . ASP A 1 177 ? -57.038 -5.034 31.912 1.00 60.75 177 ASP A CA 1
ATOM 1269 C C . ASP A 1 177 ? -58.222 -4.281 31.290 1.00 60.75 177 ASP A C 1
ATOM 1271 O O . ASP A 1 177 ? -59.182 -3.917 31.975 1.00 60.75 177 ASP A O 1
ATOM 1275 N N . ILE A 1 178 ? -58.144 -3.995 29.990 1.00 63.12 178 ILE A N 1
ATOM 1276 C CA . ILE A 1 178 ? -59.266 -3.414 29.251 1.00 63.12 178 ILE A CA 1
ATOM 1277 C C . ILE A 1 178 ? -60.208 -4.563 28.886 1.00 63.12 178 ILE A C 1
ATOM 1279 O O . ILE A 1 178 ? -60.074 -5.169 27.823 1.00 63.12 178 ILE A O 1
ATOM 1283 N N . ASP A 1 179 ? -61.168 -4.866 29.762 1.00 62.12 179 ASP A N 1
ATOM 1284 C CA . ASP A 1 179 ? -62.294 -5.724 29.392 1.00 62.12 179 ASP A CA 1
ATOM 1285 C C . ASP A 1 179 ? -63.154 -4.985 28.351 1.00 62.12 179 ASP A C 1
ATOM 1287 O O . ASP A 1 179 ? -63.832 -3.998 28.643 1.00 62.12 179 ASP A O 1
ATOM 1291 N N . ALA A 1 180 ? -63.093 -5.436 27.100 1.00 56.97 180 ALA A N 1
ATOM 1292 C CA . ALA A 1 180 ? -63.820 -4.865 25.969 1.00 56.97 180 ALA A CA 1
ATOM 1293 C C . ALA A 1 180 ? -65.322 -5.232 25.968 1.00 56.97 180 ALA A C 1
ATOM 1295 O O . ALA A 1 180 ? -65.935 -5.364 24.908 1.00 56.97 180 ALA A O 1
ATOM 1296 N N . SER A 1 181 ? -65.946 -5.397 27.136 1.00 59.34 181 SER A N 1
ATOM 1297 C CA . SER A 1 181 ? -67.310 -5.920 27.287 1.00 59.34 181 SER A CA 1
ATOM 1298 C C . SER A 1 181 ? -68.427 -4.866 27.246 1.00 59.34 181 SER A C 1
ATOM 1300 O O . SER A 1 181 ? -69.522 -5.087 27.760 1.00 59.34 181 SER A O 1
ATOM 1302 N N . SER A 1 182 ? -68.234 -3.732 26.562 1.00 57.09 182 SER A N 1
ATOM 1303 C CA . SER A 1 182 ? -69.373 -2.874 26.191 1.00 57.09 182 SER A CA 1
ATOM 1304 C C . SER A 1 182 ? -69.269 -2.300 24.779 1.00 57.09 182 SER A C 1
ATOM 1306 O O . SE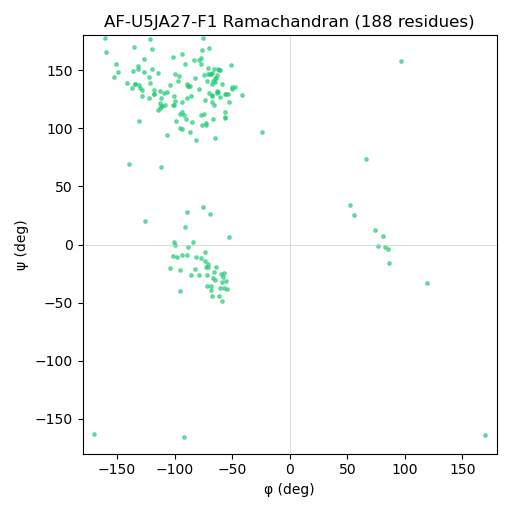R A 1 182 ? -69.157 -1.096 24.554 1.00 57.09 182 SER A O 1
ATOM 1308 N N . SER A 1 183 ? -69.402 -3.177 23.782 1.00 53.22 183 SER A N 1
ATOM 1309 C CA . SER A 1 183 ? -69.867 -2.759 22.462 1.00 53.22 183 SER A CA 1
ATOM 1310 C C . SER A 1 183 ? -71.313 -2.256 22.575 1.00 53.22 183 SER A C 1
ATOM 1312 O O . SER A 1 183 ? -72.258 -3.035 22.467 1.00 53.22 183 SER A O 1
ATOM 1314 N N . LYS A 1 184 ? -71.515 -0.952 22.790 1.00 55.22 184 LYS A N 1
ATOM 1315 C CA . LYS A 1 184 ? -72.777 -0.314 22.392 1.00 55.22 184 LYS A CA 1
ATOM 1316 C C . LYS A 1 184 ? -72.764 -0.211 20.871 1.00 55.22 184 LYS A C 1
ATOM 1318 O O . LYS A 1 184 ? -72.025 0.595 20.311 1.00 55.22 184 LYS A O 1
ATOM 1323 N N . THR A 1 185 ? -73.522 -1.064 20.191 1.00 52.03 185 THR A N 1
ATOM 1324 C CA . THR A 1 185 ? -73.753 -0.915 18.753 1.00 52.03 185 THR A CA 1
ATOM 1325 C C . THR A 1 185 ? -74.668 0.290 18.524 1.00 52.03 185 THR A C 1
ATOM 1327 O O . THR A 1 185 ? -75.541 0.593 19.334 1.00 52.03 185 THR A O 1
ATOM 1330 N N . ALA A 1 186 ? -74.476 0.999 17.411 1.00 50.03 186 ALA A N 1
ATOM 1331 C CA . ALA A 1 186 ? -75.247 2.184 17.022 1.00 50.03 186 ALA A CA 1
ATOM 1332 C C . ALA A 1 186 ? -76.718 1.889 16.626 1.00 50.03 186 ALA A C 1
ATOM 1334 O O . ALA A 1 186 ? -77.294 2.624 15.831 1.00 50.03 186 ALA A O 1
ATOM 1335 N N . GLN A 1 187 ? -77.321 0.811 17.140 1.00 50.28 187 GLN A N 1
ATOM 1336 C CA . GLN A 1 187 ? -78.720 0.438 16.888 1.00 50.28 187 GLN A CA 1
ATOM 1337 C C . GLN A 1 187 ? -79.708 0.956 17.945 1.00 50.28 187 GLN A C 1
ATOM 1339 O O . GLN A 1 187 ? -80.901 0.907 17.692 1.00 50.28 187 GLN A O 1
ATOM 1344 N N . ASP A 1 188 ? -79.243 1.520 19.064 1.00 49.03 188 ASP A N 1
ATOM 1345 C CA . ASP A 1 188 ? -80.116 2.106 20.105 1.00 49.03 188 ASP A CA 1
ATOM 1346 C C . ASP A 1 188 ? -80.404 3.614 19.908 1.00 49.03 188 ASP A C 1
ATOM 1348 O O . ASP A 1 188 ? -80.851 4.303 20.824 1.00 49.03 188 ASP A O 1
ATOM 1352 N N . LEU A 1 189 ? -80.122 4.162 18.720 1.00 43.50 189 LEU A N 1
ATOM 1353 C CA . LEU A 1 189 ? -80.322 5.583 18.383 1.00 43.50 189 LEU A CA 1
ATOM 1354 C C . LEU A 1 189 ? -81.176 5.804 17.115 1.00 43.50 189 LEU A C 1
ATOM 1356 O O . LEU A 1 189 ? -81.126 6.892 16.540 1.00 43.50 189 LEU A O 1
ATOM 1360 N N . ALA A 1 190 ? -81.969 4.810 16.694 1.00 36.81 190 ALA A N 1
ATOM 1361 C CA . ALA A 1 190 ? -82.963 4.940 15.621 1.00 36.81 190 ALA A CA 1
ATOM 1362 C C . ALA A 1 190 ? -84.300 4.293 16.003 1.00 36.81 190 ALA A C 1
ATOM 1364 O O . ALA A 1 190 ? -84.274 3.136 16.477 1.00 36.81 190 ALA A O 1
#

Solvent-accessible surface area (backbone atoms only — not comparable to full-atom values): 10668 Å² total; per-residue (Å²): 106,85,77,39,68,50,78,43,81,44,75,42,78,17,91,65,70,77,73,46,65,66,54,49,49,32,60,43,69,47,59,74,38,20,70,55,17,38,43,41,10,32,81,88,42,72,17,23,30,42,68,90,56,48,41,64,89,28,87,54,51,22,36,60,33,68,58,34,30,51,76,74,45,40,46,57,38,59,75,53,94,80,59,52,31,33,35,40,32,55,37,75,73,38,53,75,39,34,31,21,31,18,69,37,39,48,21,6,51,16,61,24,35,80,88,67,38,51,65,48,80,42,42,80,62,53,52,72,43,52,29,57,61,42,45,47,51,74,47,69,41,65,72,36,55,18,26,38,42,72,30,67,46,76,77,71,74,84,46,64,62,46,75,47,81,46,75,50,66,45,66,86,90,78,87,79,82,82,78,82,86,72,81,78,66,89,69,86,80,115

Secondary structure (DSSP, 8-state):
-TT-EEEEEEEEPPSS----HHHHHHHHTTTT--S-SBPBP-SSS-EEEE-SS-TTT--SPPEE---B-HHHHEEEEESSTT--EEEEEE-GGGGT-EEE-TT-S--EESEEETTS-SEEEEETTGGGTEETTSPPEEE--TTS-EEEEPEEPPPPS----EEEEEEEE----------------TTTT-

pLDDT: mean 81.35, std 17.51, range [36.81, 98.44]

Sequence (190 aa):
GDGDYVDFLITSPGQGDKITTSKLVALKDLTGASADAIIAGTSSADGVVTNTGAASGSTETNSAGTKLAMSAIFDTAYTDSSETAVKITIKADMNDTKFGKAGETTYSTGLTFEDGSTEKIVKLGDSDIIDITKALKLTVVPGSKATVKFAEKTPSASVQPVITKLRIINAKEETIDIDASSSKTAQDLA

Radius of gyration: 29.73 Å; Cα contacts (8 Å, |Δi|>4): 404; chains: 1; bounding box: 103×22×67 Å

Foldseek 3Di:
DAFDKDKDWDWDQFPQDDLDLVLLVCVQVVPLFAQQLFAWAAQVDKGWWDDPDAQPPFPTFTHTDHGHTPVNQWHWDQPDPVSFKIKIFGDPVQQQTWMDHGRDRHTAGHEPAPVRHRMDMQGRVNSQQFDRNDHWDWAIDRPHHIHTDGHTPDRDPRRDTDTDIDMDGNHDDDDDDPPPPDPPDPPVPD

Mean predicted aligned error: 12.44 Å